Protein AF-A0A7C7KLK5-F1 (afdb_monomer)

Secondary structure (DSSP, 8-state):
--HHHHHHHHHHHHHHHHHHHHSSGGGT-SHHHHHHHHHHHH-GGG-----HHHHHHHHHHHHHHHHHHHHT-SSPPPPPPPP--HHHHHHHH-HHHHHHHHHHHHTTPPPHHHHHHHHHHHHH-HHHHHHHHHHHPPPHHHHHHHHHHHT---STTTTT--HHHHHHHHHHGGGSSS---HHHHHHHTT-HHHHHHH--

Solvent-accessible surface area (backbone atoms only — not comparable to full-atom values): 11027 Å² total; per-residue (Å²): 128,60,68,64,53,53,49,50,54,50,51,54,49,51,44,55,50,43,28,71,74,68,76,40,56,70,84,73,47,55,61,27,44,36,30,34,48,39,48,76,71,65,38,62,92,65,50,68,76,70,52,70,69,57,43,30,47,23,31,40,53,56,46,36,46,53,47,51,53,59,65,66,45,96,63,66,75,63,48,46,48,55,80,78,64,50,69,64,36,22,73,73,63,36,62,68,54,19,50,51,25,47,55,23,32,61,77,57,51,41,45,64,69,54,18,50,55,49,36,53,49,34,73,73,43,39,63,78,62,36,49,73,52,60,74,72,54,72,61,52,67,60,54,52,53,54,36,55,76,69,71,49,59,69,46,55,60,68,56,56,42,57,52,69,60,50,37,51,35,59,70,51,21,50,31,72,42,71,59,83,40,74,59,44,58,24,50,31,36,63,50,35,62,62,51,42,72,67,50,119

Structure (mmCIF, N/CA/C/O backbone):
data_AF-A0A7C7KLK5-F1
#
_entry.id   AF-A0A7C7KLK5-F1
#
loop_
_atom_site.group_PDB
_atom_site.id
_atom_site.type_symbol
_atom_site.label_atom_id
_atom_site.label_alt_id
_atom_site.label_comp_id
_atom_site.label_asym_id
_atom_site.label_entity_id
_atom_site.label_seq_id
_atom_site.pdbx_PDB_ins_code
_atom_site.Cartn_x
_atom_site.Cartn_y
_atom_site.Cartn_z
_atom_site.occupancy
_atom_site.B_iso_or_equiv
_atom_site.auth_seq_id
_atom_site.auth_comp_id
_atom_site.auth_asym_id
_atom_site.auth_atom_id
_atom_site.pdbx_PDB_model_num
ATOM 1 N N . ASN A 1 1 ? 3.472 -1.862 -33.636 1.00 73.75 1 ASN A N 1
ATOM 2 C CA . ASN A 1 1 ? 2.812 -1.874 -32.319 1.00 73.75 1 ASN A CA 1
ATOM 3 C C . ASN A 1 1 ? 2.300 -0.463 -31.994 1.00 73.75 1 ASN A C 1
ATOM 5 O O . ASN A 1 1 ? 2.808 0.188 -31.096 1.00 73.75 1 ASN A O 1
ATOM 9 N N . LEU A 1 2 ? 1.370 0.058 -32.805 1.00 89.75 2 LEU A N 1
ATOM 10 C CA . LEU A 1 2 ? 0.797 1.405 -32.632 1.00 89.75 2 LEU A CA 1
ATOM 11 C C . LEU A 1 2 ? -0.501 1.357 -31.819 1.00 89.75 2 LEU A C 1
ATOM 13 O O . LEU A 1 2 ? -0.770 2.270 -31.047 1.00 89.75 2 LEU A O 1
ATOM 17 N N . ASP A 1 3 ? -1.254 0.263 -31.937 1.00 92.44 3 ASP A N 1
ATOM 18 C CA . ASP A 1 3 ? -2.543 0.104 -31.264 1.00 92.44 3 ASP A CA 1
ATOM 19 C C . ASP A 1 3 ? -2.406 0.033 -29.739 1.00 92.44 3 ASP A C 1
ATOM 21 O O . ASP A 1 3 ? -3.193 0.662 -29.034 1.00 92.44 3 ASP A O 1
ATOM 25 N N . TYR A 1 4 ? -1.387 -0.659 -29.205 1.00 89.06 4 TYR A N 1
ATOM 26 C CA . TYR A 1 4 ? -1.165 -0.687 -27.753 1.00 89.06 4 TYR A CA 1
ATOM 27 C C . TYR A 1 4 ? -0.710 0.670 -27.219 1.00 89.06 4 TYR A C 1
ATOM 29 O O . TYR A 1 4 ? -1.175 1.082 -26.160 1.00 89.06 4 TYR A O 1
ATOM 37 N N . LEU A 1 5 ? 0.125 1.402 -27.965 1.00 90.75 5 LEU A N 1
ATOM 38 C CA . LEU A 1 5 ? 0.516 2.758 -27.581 1.00 90.75 5 LEU A CA 1
ATOM 39 C C . LEU A 1 5 ? -0.696 3.701 -27.592 1.00 90.75 5 LEU A C 1
ATOM 41 O O . LEU A 1 5 ? -0.906 4.431 -26.630 1.00 90.75 5 LEU A O 1
ATOM 45 N N . ALA A 1 6 ? -1.536 3.632 -28.628 1.00 94.38 6 ALA A N 1
ATOM 46 C CA . ALA A 1 6 ? -2.766 4.414 -28.708 1.00 94.38 6 ALA A CA 1
ATOM 47 C C . ALA A 1 6 ? -3.737 4.079 -27.564 1.00 94.38 6 ALA A C 1
ATOM 49 O O . ALA A 1 6 ? -4.326 4.984 -26.969 1.00 94.38 6 ALA A O 1
ATOM 50 N N . MET A 1 7 ? -3.882 2.794 -27.222 1.00 94.19 7 MET A N 1
ATOM 51 C CA . MET A 1 7 ? -4.698 2.356 -26.091 1.00 94.19 7 MET A CA 1
ATOM 52 C C . MET A 1 7 ? -4.148 2.886 -24.764 1.00 94.19 7 MET A C 1
ATOM 54 O O . MET A 1 7 ? -4.906 3.459 -23.985 1.00 94.19 7 MET A O 1
ATOM 58 N N . LEU A 1 8 ? -2.839 2.756 -24.530 1.00 92.00 8 LEU A N 1
ATOM 59 C CA . LEU A 1 8 ? -2.181 3.263 -23.327 1.00 92.00 8 LEU A CA 1
ATOM 60 C C . LEU A 1 8 ? -2.378 4.775 -23.193 1.00 92.00 8 LEU A C 1
ATOM 62 O O . LEU A 1 8 ? -2.878 5.235 -22.171 1.00 92.00 8 LEU A O 1
ATOM 66 N N . THR A 1 9 ? -2.094 5.546 -24.248 1.00 94.06 9 THR A N 1
ATOM 67 C CA . THR A 1 9 ? -2.313 7.000 -24.261 1.00 94.06 9 THR A CA 1
ATOM 68 C C . THR A 1 9 ? -3.768 7.353 -23.969 1.00 94.06 9 THR A C 1
ATOM 70 O O . THR A 1 9 ? -4.037 8.279 -23.202 1.00 94.06 9 THR A O 1
ATOM 73 N N . ARG A 1 10 ? -4.726 6.610 -24.534 1.00 94.88 10 ARG A N 1
ATOM 74 C CA . ARG A 1 10 ? -6.152 6.837 -24.287 1.00 94.88 10 ARG A CA 1
ATOM 75 C C . ARG A 1 10 ? -6.518 6.578 -22.828 1.00 94.88 10 ARG A C 1
ATOM 77 O O . ARG A 1 10 ? -7.186 7.419 -22.232 1.00 94.88 10 ARG A O 1
ATOM 84 N N . ILE A 1 11 ? -6.079 5.458 -22.254 1.00 91.56 11 ILE A N 1
ATOM 85 C CA . ILE A 1 11 ? -6.344 5.111 -20.851 1.00 91.56 11 ILE A CA 1
ATOM 86 C C . ILE A 1 11 ? -5.718 6.155 -19.922 1.00 91.56 11 ILE A C 1
ATOM 88 O O . ILE A 1 11 ? -6.425 6.706 -19.081 1.00 91.56 11 ILE A O 1
ATOM 92 N N . SER A 1 12 ? -4.446 6.515 -20.120 1.00 90.19 12 SER A N 1
ATOM 93 C CA . SER A 1 12 ? -3.775 7.557 -19.330 1.00 90.19 12 SER A CA 1
ATOM 94 C C . SER A 1 12 ? -4.498 8.905 -19.419 1.00 90.19 12 SER A C 1
ATOM 96 O O . SER A 1 12 ? -4.663 9.587 -18.410 1.00 90.19 12 SER A O 1
ATOM 98 N N . THR A 1 13 ? -4.997 9.268 -20.606 1.00 92.12 13 THR A N 1
ATOM 99 C CA . THR A 1 13 ? -5.785 10.497 -20.803 1.00 92.12 13 THR A CA 1
ATOM 100 C C . THR A 1 13 ? -7.100 10.449 -20.025 1.00 92.12 13 THR A C 1
ATOM 102 O O . THR A 1 13 ? -7.451 11.416 -19.353 1.00 92.12 13 THR A O 1
ATOM 105 N N . ILE A 1 14 ? -7.820 9.323 -20.076 1.00 90.31 14 ILE A N 1
ATOM 106 C CA . ILE A 1 14 ? -9.073 9.133 -19.330 1.00 90.31 14 ILE A CA 1
ATOM 107 C C . ILE A 1 14 ? -8.823 9.217 -17.821 1.00 90.31 14 ILE A C 1
ATOM 109 O O . ILE A 1 14 ? -9.590 9.882 -17.128 1.00 90.31 14 ILE A O 1
ATOM 113 N N . MET A 1 15 ? -7.742 8.616 -17.311 1.00 86.62 15 MET A N 1
ATOM 114 C CA . MET A 1 15 ? -7.379 8.732 -15.892 1.00 86.62 15 MET A CA 1
ATOM 115 C C . MET A 1 15 ? -7.094 10.186 -15.490 1.00 86.62 15 MET A C 1
ATOM 117 O O . MET A 1 15 ? -7.594 10.653 -14.465 1.00 86.62 15 MET A O 1
ATOM 121 N N . GLY A 1 16 ? -6.361 10.930 -16.327 1.00 86.25 16 GLY A N 1
ATOM 122 C CA . GLY A 1 16 ? -6.110 12.359 -16.113 1.00 86.25 16 GLY A CA 1
ATOM 123 C C . GLY A 1 16 ? -7.401 13.183 -16.065 1.00 86.25 16 GLY A C 1
ATOM 124 O O . GLY A 1 16 ? -7.610 13.956 -15.131 1.00 86.25 16 GLY A O 1
ATOM 125 N N . LEU A 1 17 ? -8.314 12.954 -17.014 1.00 89.06 17 LEU A N 1
ATOM 126 C CA . LEU A 1 17 ? -9.636 13.591 -17.031 1.00 89.06 17 LEU A CA 1
ATOM 127 C C . LEU A 1 17 ? -10.481 13.214 -15.810 1.00 89.06 17 LEU A C 1
ATOM 129 O O . LEU A 1 17 ? -11.208 14.057 -15.286 1.00 89.06 17 LEU A O 1
ATOM 133 N N . GLY A 1 18 ? -10.362 11.977 -15.324 1.00 87.94 18 GLY A N 1
ATOM 134 C CA . GLY A 1 18 ? -11.022 11.520 -14.106 1.00 87.94 18 GLY A CA 1
ATOM 135 C C . GLY A 1 18 ? -10.723 12.433 -12.920 1.00 87.94 18 GLY A C 1
ATOM 136 O O . GLY A 1 18 ? -11.648 12.828 -12.221 1.00 87.94 18 GLY A O 1
ATOM 137 N N . THR A 1 19 ? -9.464 12.845 -12.750 1.00 88.25 19 THR A N 1
ATOM 138 C CA . THR A 1 19 ? -9.071 13.794 -11.692 1.00 88.25 19 THR A CA 1
ATOM 139 C C . THR A 1 19 ? -9.737 15.159 -11.873 1.00 88.25 19 THR A C 1
ATOM 141 O O . THR A 1 19 ? -10.209 15.752 -10.904 1.00 88.25 19 THR A O 1
ATOM 144 N N . THR A 1 20 ? -9.820 15.657 -13.112 1.00 88.31 20 THR A N 1
ATOM 145 C CA . THR A 1 20 ? -10.501 16.925 -13.417 1.00 88.31 20 THR A CA 1
ATOM 146 C C . THR A 1 20 ? -11.990 16.870 -13.082 1.00 88.31 20 THR A C 1
ATOM 148 O O . THR A 1 20 ? -12.524 17.836 -12.545 1.00 88.31 20 THR A O 1
ATOM 151 N N . PHE A 1 21 ? -12.664 15.756 -13.372 1.00 90.12 21 PHE A N 1
ATOM 152 C CA . PHE A 1 21 ? -14.104 15.628 -13.138 1.00 90.12 21 PHE A CA 1
ATOM 153 C C . PHE A 1 21 ? -14.468 15.434 -11.668 1.00 90.12 21 PHE A C 1
ATOM 155 O O . PHE A 1 21 ? -15.490 15.951 -11.224 1.00 90.12 21 PHE A O 1
ATOM 162 N N . THR A 1 22 ? -13.664 14.686 -10.916 1.00 89.00 22 THR A N 1
ATOM 163 C CA . THR A 1 22 ? -13.967 14.361 -9.514 1.00 89.00 22 THR A CA 1
ATOM 164 C C . THR A 1 22 ? -13.379 15.368 -8.528 1.00 89.00 22 THR A C 1
ATOM 166 O O . THR A 1 22 ? -13.749 15.353 -7.357 1.00 89.00 22 THR A O 1
ATOM 169 N N . GLY A 1 23 ? -12.439 16.215 -8.966 1.00 88.94 23 GLY A N 1
ATOM 170 C CA . GLY A 1 23 ? -11.669 17.093 -8.083 1.00 88.94 23 GLY A CA 1
ATOM 171 C C . GLY A 1 23 ? -10.707 16.333 -7.165 1.00 88.94 23 GLY A C 1
ATOM 172 O O . GLY A 1 23 ? -10.202 16.898 -6.198 1.00 88.94 23 GLY A O 1
ATOM 173 N N . THR A 1 24 ? -10.462 15.047 -7.436 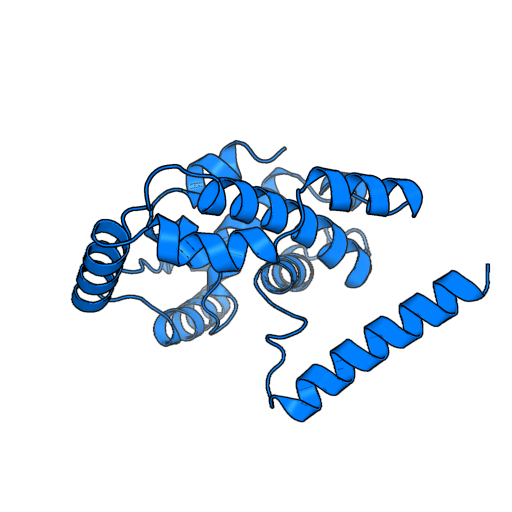1.00 87.00 24 THR A N 1
ATOM 174 C CA . THR A 1 24 ? -9.624 14.188 -6.602 1.00 87.00 24 THR A CA 1
ATOM 175 C C . THR A 1 24 ? -8.891 13.127 -7.417 1.00 87.00 24 THR A C 1
ATOM 177 O O . THR A 1 24 ? -9.403 12.605 -8.403 1.00 87.00 24 THR A O 1
ATOM 180 N N . THR A 1 25 ? -7.696 12.740 -6.975 1.00 86.94 25 THR A N 1
ATOM 181 C CA . THR A 1 25 ? -6.886 11.708 -7.643 1.00 86.94 25 THR A CA 1
ATOM 182 C C . THR A 1 25 ? -7.316 10.274 -7.306 1.00 86.94 25 THR A C 1
ATOM 184 O O . THR A 1 25 ? -6.649 9.334 -7.724 1.00 86.94 25 THR A O 1
ATOM 187 N N . HIS A 1 26 ? -8.403 10.069 -6.546 1.00 87.50 26 HIS A N 1
ATOM 188 C CA . HIS A 1 26 ? -8.866 8.735 -6.106 1.00 87.50 26 HIS A CA 1
ATOM 189 C C . HIS A 1 26 ? -9.076 7.745 -7.251 1.00 87.50 26 HIS A C 1
ATOM 191 O O . HIS A 1 26 ? -8.830 6.558 -7.078 1.00 87.50 26 HIS A O 1
ATOM 197 N N . SER A 1 27 ? -9.477 8.228 -8.423 1.00 84.00 27 SER A N 1
ATOM 198 C CA . SER A 1 27 ? -9.714 7.395 -9.603 1.00 84.00 27 SER A CA 1
ATOM 199 C C . SER A 1 27 ? -8.447 6.797 -10.223 1.00 84.00 27 SER A C 1
ATOM 201 O O . SER A 1 27 ? -8.569 5.880 -11.029 1.00 84.00 27 SER A O 1
ATOM 203 N N . GLY A 1 28 ? -7.254 7.290 -9.876 1.00 86.12 28 GLY A N 1
ATOM 204 C CA . GLY A 1 28 ? -5.998 6.812 -10.460 1.00 86.12 28 GLY A CA 1
ATOM 205 C C . GLY A 1 28 ? -4.810 6.756 -9.505 1.00 86.12 28 GLY A C 1
ATOM 206 O O . GLY A 1 28 ? -3.707 6.509 -9.967 1.00 86.12 28 GLY A O 1
ATOM 207 N N . SER A 1 29 ? -4.998 7.022 -8.210 1.00 92.12 29 SER A N 1
ATOM 208 C CA . SER A 1 29 ? -3.924 6.996 -7.214 1.00 92.12 29 SER A CA 1
ATOM 209 C C . SER A 1 29 ? -4.476 6.693 -5.827 1.00 92.12 29 SER A C 1
ATOM 211 O O . SER A 1 29 ? -5.092 7.565 -5.218 1.00 92.12 29 SER A O 1
ATOM 213 N N . MET A 1 30 ? -4.270 5.473 -5.336 1.00 95.12 30 MET A N 1
ATOM 214 C CA . MET A 1 30 ? -4.667 4.962 -4.021 1.00 95.12 30 MET A CA 1
ATOM 215 C C . MET A 1 30 ? -3.437 4.383 -3.285 1.00 95.12 30 MET A C 1
ATOM 217 O O . MET A 1 30 ? -2.374 5.007 -3.287 1.00 95.12 30 MET A O 1
ATOM 221 N N . ALA A 1 31 ? -3.567 3.249 -2.587 1.00 97.31 31 ALA A N 1
ATOM 222 C CA . ALA A 1 31 ? -2.501 2.693 -1.749 1.00 97.31 31 ALA A CA 1
ATOM 223 C C . ALA A 1 31 ? -1.264 2.251 -2.543 1.00 97.31 31 ALA A C 1
ATOM 225 O O . ALA A 1 31 ? -0.146 2.397 -2.058 1.00 97.31 31 ALA A O 1
ATOM 226 N N . GLU A 1 32 ? -1.439 1.769 -3.770 1.00 97.88 32 GLU A N 1
ATOM 227 C CA . GLU A 1 32 ? -0.340 1.406 -4.663 1.00 97.88 32 GLU A CA 1
ATOM 228 C C . GLU A 1 32 ? 0.582 2.608 -4.941 1.00 97.88 32 GLU A C 1
ATOM 230 O O . GLU A 1 32 ? 1.808 2.490 -4.871 1.00 97.88 32 GLU A O 1
ATOM 235 N N . HIS A 1 33 ? 0.009 3.801 -5.131 1.00 97.81 33 HIS A N 1
ATOM 236 C CA . HIS A 1 33 ? 0.787 5.032 -5.269 1.00 97.81 33 HIS A CA 1
ATOM 237 C C . HIS A 1 33 ? 1.410 5.477 -3.948 1.00 97.81 33 HIS A C 1
ATOM 239 O O . HIS A 1 33 ? 2.513 6.006 -3.950 1.00 97.81 33 HIS A O 1
ATOM 245 N N . MET A 1 34 ? 0.730 5.264 -2.819 1.00 97.44 34 MET A N 1
ATOM 246 C CA . MET A 1 34 ? 1.283 5.590 -1.501 1.00 97.44 34 MET A CA 1
ATOM 247 C C . MET A 1 34 ? 2.558 4.785 -1.216 1.00 97.44 34 MET A C 1
ATOM 249 O O . MET A 1 34 ? 3.537 5.363 -0.757 1.00 97.44 34 MET A O 1
ATOM 253 N N . ILE A 1 35 ? 2.591 3.493 -1.563 1.00 98.25 35 ILE A N 1
ATOM 254 C CA . ILE A 1 35 ? 3.810 2.676 -1.445 1.00 98.25 35 ILE A CA 1
ATOM 255 C C . ILE A 1 35 ? 4.883 3.152 -2.430 1.00 98.25 35 ILE A C 1
ATOM 257 O O . ILE A 1 35 ? 6.041 3.273 -2.046 1.00 98.25 35 ILE A O 1
ATOM 261 N N . SER A 1 36 ? 4.519 3.475 -3.676 1.00 98.19 36 SER A N 1
ATOM 262 C CA . SER A 1 36 ? 5.481 4.028 -4.642 1.00 98.19 36 SER A CA 1
ATOM 263 C C . SER A 1 36 ? 6.099 5.342 -4.147 1.00 98.19 36 SER A C 1
ATOM 265 O O . SER A 1 36 ? 7.313 5.498 -4.195 1.00 98.19 36 SER A O 1
ATOM 267 N N . HIS A 1 37 ? 5.316 6.242 -3.547 1.00 97.00 37 HIS A N 1
ATOM 268 C CA . HIS A 1 37 ? 5.862 7.454 -2.935 1.00 97.00 37 HIS A CA 1
ATOM 269 C C . HIS A 1 37 ? 6.829 7.149 -1.787 1.00 97.00 37 HIS A C 1
ATOM 271 O O . HIS A 1 37 ? 7.824 7.850 -1.644 1.00 97.00 37 HIS A O 1
ATOM 277 N N . CYS A 1 38 ? 6.594 6.096 -0.998 1.00 97.75 38 CYS A N 1
ATOM 278 C CA . CYS A 1 38 ? 7.568 5.667 0.005 1.00 97.75 38 CYS A CA 1
ATOM 279 C C . CYS A 1 38 ? 8.904 5.235 -0.618 1.00 97.75 38 CYS A C 1
ATOM 281 O O . CYS A 1 38 ? 9.945 5.478 -0.012 1.00 97.75 38 CYS A O 1
ATOM 283 N N . ILE A 1 39 ? 8.898 4.615 -1.805 1.00 97.94 39 ILE A N 1
ATOM 284 C CA . ILE A 1 39 ? 10.135 4.277 -2.529 1.00 97.94 39 ILE A CA 1
ATOM 285 C C . ILE A 1 39 ? 10.895 5.570 -2.842 1.00 97.94 39 ILE A C 1
ATOM 287 O O . ILE A 1 39 ? 12.043 5.719 -2.422 1.00 97.94 39 ILE A O 1
ATOM 291 N N . ASP A 1 40 ? 10.228 6.530 -3.487 1.00 97.44 40 ASP A N 1
ATOM 292 C CA . ASP A 1 40 ? 10.829 7.811 -3.882 1.00 97.44 40 ASP A CA 1
ATOM 293 C C . ASP A 1 40 ? 11.316 8.636 -2.676 1.00 97.44 40 ASP A C 1
ATOM 295 O O . ASP A 1 40 ? 12.341 9.313 -2.745 1.00 97.44 40 ASP A O 1
ATOM 299 N N . MET A 1 41 ? 10.587 8.590 -1.558 1.00 96.19 41 MET A N 1
ATOM 300 C CA . MET A 1 41 ? 10.897 9.371 -0.357 1.00 96.19 41 MET A CA 1
ATOM 301 C C . MET A 1 41 ? 11.992 8.748 0.510 1.00 96.19 41 MET A C 1
ATOM 303 O O . MET A 1 41 ? 12.738 9.486 1.154 1.00 96.19 41 MET A O 1
ATOM 307 N N . PHE A 1 42 ? 12.069 7.414 0.581 1.00 96.88 42 PHE A N 1
ATOM 308 C CA . PHE A 1 42 ? 12.824 6.733 1.639 1.00 96.88 42 PHE A CA 1
ATOM 309 C C . PHE A 1 42 ? 13.921 5.790 1.151 1.00 96.88 42 PHE A C 1
ATOM 311 O O . PHE A 1 42 ? 14.733 5.365 1.970 1.00 96.88 42 PHE A O 1
ATOM 318 N N . ALA A 1 43 ? 14.001 5.480 -0.146 1.00 95.75 43 ALA A N 1
ATOM 319 C CA . ALA A 1 43 ? 15.091 4.648 -0.657 1.00 95.75 43 ALA A CA 1
ATOM 320 C C . ALA A 1 43 ? 16.449 5.382 -0.644 1.00 95.75 43 ALA A C 1
ATOM 322 O O . ALA A 1 43 ? 17.495 4.741 -0.547 1.00 95.75 43 ALA A O 1
ATOM 323 N N . GLY A 1 44 ? 16.454 6.721 -0.707 1.00 95.25 44 GLY A N 1
ATOM 324 C CA . GLY A 1 44 ? 17.678 7.528 -0.676 1.00 95.25 44 GLY A CA 1
ATOM 325 C C . GLY A 1 44 ? 18.690 7.093 -1.743 1.00 95.25 44 GLY A C 1
ATOM 326 O O . GLY A 1 44 ? 18.326 6.862 -2.893 1.00 95.25 44 GLY A O 1
ATOM 327 N N . GLU A 1 45 ? 19.955 6.925 -1.353 1.00 95.38 45 GLU A N 1
ATOM 328 C CA . GLU A 1 45 ? 21.028 6.446 -2.245 1.00 95.38 45 GLU A CA 1
ATOM 329 C C . GLU A 1 45 ? 20.828 4.996 -2.729 1.00 95.38 45 GLU A C 1
ATOM 331 O O . GLU A 1 45 ? 21.440 4.589 -3.713 1.00 95.38 45 GLU A O 1
ATOM 336 N N . ALA A 1 46 ? 19.981 4.205 -2.058 1.00 94.81 46 ALA A N 1
ATOM 337 C CA . ALA A 1 46 ? 19.648 2.844 -2.482 1.00 94.81 46 ALA A CA 1
ATOM 338 C C . ALA A 1 46 ? 18.550 2.808 -3.561 1.00 94.81 46 ALA A C 1
ATOM 340 O O . ALA A 1 46 ? 18.179 1.726 -4.016 1.00 94.81 46 ALA A O 1
ATOM 341 N N . HIS A 1 47 ? 18.016 3.963 -3.980 1.00 97.19 47 HIS A N 1
ATOM 342 C CA . HIS A 1 47 ? 17.013 4.022 -5.035 1.00 97.19 47 HIS A CA 1
ATOM 343 C C . HIS A 1 47 ? 17.603 3.541 -6.382 1.00 97.19 47 HIS A C 1
ATOM 345 O O . HIS A 1 47 ? 18.546 4.148 -6.891 1.00 97.19 47 HIS A O 1
ATOM 351 N N . PRO A 1 48 ? 17.025 2.513 -7.031 1.00 95.19 48 PRO A N 1
ATOM 352 C CA . PRO A 1 48 ? 17.602 1.872 -8.222 1.00 95.19 48 PRO A CA 1
ATOM 353 C C . PRO A 1 48 ? 17.427 2.674 -9.525 1.00 95.19 48 PRO A C 1
ATOM 355 O O . PRO A 1 48 ? 17.870 2.251 -10.590 1.00 95.19 48 PRO A O 1
ATOM 358 N N . GLY A 1 49 ? 16.775 3.836 -9.458 1.00 97.06 49 GLY A N 1
ATOM 359 C CA . GLY A 1 49 ? 16.506 4.696 -10.617 1.00 97.06 49 GLY A CA 1
ATOM 360 C C . GLY A 1 49 ? 15.287 4.264 -11.438 1.00 97.06 49 GLY A C 1
ATOM 361 O O . GLY A 1 49 ? 15.182 4.628 -12.607 1.00 97.06 49 GLY A O 1
ATOM 362 N N . THR A 1 50 ? 14.377 3.497 -10.834 1.00 97.56 50 THR A N 1
ATOM 363 C CA . THR A 1 50 ? 13.103 3.093 -11.442 1.00 97.56 50 THR A CA 1
ATOM 364 C C . THR A 1 50 ? 12.205 4.291 -11.723 1.00 97.56 50 THR A C 1
ATOM 366 O O . THR A 1 50 ? 12.236 5.307 -11.028 1.00 97.56 50 THR A O 1
ATOM 369 N N . SER A 1 51 ? 11.378 4.173 -12.756 1.00 97.75 51 SER A N 1
ATOM 370 C CA . SER A 1 51 ? 10.317 5.133 -13.031 1.00 97.75 51 SER A CA 1
ATOM 371 C C . SER A 1 51 ? 9.119 4.917 -12.104 1.00 97.75 51 SER A C 1
ATOM 373 O O . SER A 1 51 ? 8.827 3.801 -11.669 1.00 97.75 51 SER A O 1
ATOM 375 N N . HIS A 1 52 ? 8.350 5.984 -11.877 1.00 97.25 52 HIS A N 1
ATOM 376 C CA . HIS A 1 52 ? 7.127 5.924 -11.074 1.00 97.25 52 HIS A CA 1
ATOM 377 C C . HIS A 1 52 ? 6.123 4.877 -11.595 1.00 97.25 52 HIS A C 1
ATOM 379 O O . HIS A 1 52 ? 5.479 4.185 -10.815 1.00 97.25 52 HIS A O 1
ATOM 385 N N . GLY A 1 53 ? 6.012 4.711 -12.919 1.00 96.50 53 GLY A N 1
ATOM 386 C CA . GLY A 1 53 ? 5.117 3.716 -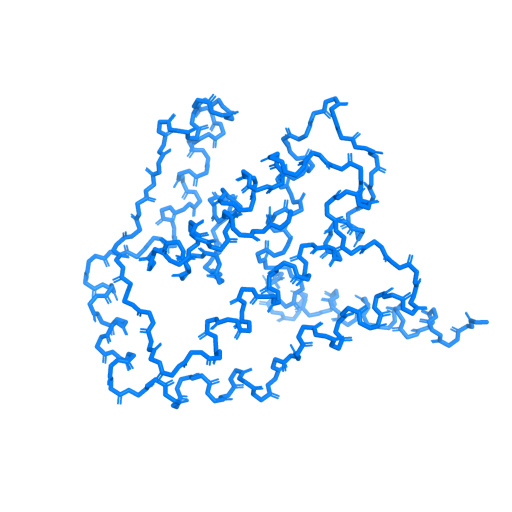13.518 1.00 96.50 53 GLY A CA 1
ATOM 387 C C . GLY A 1 53 ? 5.539 2.268 -13.247 1.00 96.50 53 GLY A C 1
ATOM 388 O O . GLY A 1 53 ? 4.676 1.424 -13.022 1.00 96.50 53 GLY A O 1
ATOM 389 N N . GLU A 1 54 ? 6.845 1.984 -13.225 1.00 98.00 54 GLU A N 1
ATOM 390 C CA . GLU A 1 54 ? 7.369 0.655 -12.869 1.00 98.00 54 GLU A CA 1
ATOM 391 C C . GLU A 1 54 ? 7.087 0.341 -11.397 1.00 98.00 54 GLU A C 1
ATOM 393 O O . GLU A 1 54 ? 6.567 -0.730 -11.080 1.00 98.00 54 GLU A O 1
ATOM 398 N N . GLN A 1 55 ? 7.338 1.309 -10.508 1.00 98.50 55 GLN A N 1
ATOM 399 C CA . GLN A 1 55 ? 7.025 1.189 -9.084 1.00 98.50 55 GLN A CA 1
ATOM 400 C C . GLN A 1 55 ? 5.529 0.932 -8.855 1.00 98.50 55 GLN A C 1
ATOM 402 O O . GLN A 1 55 ? 5.165 -0.050 -8.211 1.00 98.50 55 GLN A O 1
ATOM 407 N N . VAL A 1 56 ? 4.658 1.779 -9.421 1.00 98.19 56 VAL A N 1
ATOM 408 C CA . VAL A 1 56 ? 3.196 1.651 -9.304 1.00 98.19 56 VAL A CA 1
ATOM 409 C C . VAL A 1 56 ? 2.697 0.327 -9.884 1.00 98.19 56 VAL A C 1
ATOM 411 O O . VAL A 1 56 ? 1.758 -0.259 -9.348 1.00 98.19 56 VAL A O 1
ATOM 414 N N . GLY A 1 57 ? 3.319 -0.182 -10.951 1.00 97.75 57 GLY A N 1
ATOM 415 C CA . GLY A 1 57 ? 3.002 -1.496 -11.510 1.00 97.75 57 GLY A CA 1
ATOM 416 C C . GLY A 1 57 ? 3.177 -2.618 -10.484 1.00 97.75 57 GLY A C 1
ATOM 417 O O . GLY A 1 57 ? 2.245 -3.388 -10.249 1.00 97.75 57 GLY A O 1
ATOM 418 N N . VAL A 1 58 ? 4.336 -2.678 -9.823 1.00 98.44 58 VAL A N 1
ATOM 419 C CA . VAL A 1 58 ? 4.617 -3.692 -8.792 1.00 98.44 58 VAL A CA 1
ATOM 420 C C . VAL A 1 58 ? 3.727 -3.507 -7.565 1.00 98.44 58 VAL A C 1
ATOM 422 O O . VAL A 1 58 ? 3.112 -4.468 -7.100 1.00 98.44 58 VAL A O 1
ATOM 425 N N . THR A 1 59 ? 3.567 -2.278 -7.071 1.00 98.50 59 THR A N 1
ATOM 426 C CA . THR A 1 59 ? 2.721 -2.029 -5.894 1.00 98.50 59 THR A CA 1
ATOM 427 C C . THR A 1 59 ? 1.242 -2.302 -6.178 1.00 98.50 59 THR A C 1
ATOM 429 O O . THR A 1 59 ? 0.513 -2.700 -5.269 1.00 98.50 59 THR A O 1
ATOM 432 N N . THR A 1 60 ? 0.790 -2.188 -7.433 1.00 98.12 60 THR A N 1
ATOM 433 C CA . THR A 1 60 ? -0.556 -2.609 -7.858 1.00 98.12 60 THR A CA 1
ATOM 434 C C . THR A 1 60 ? -0.740 -4.118 -7.713 1.00 98.12 60 THR A C 1
ATOM 436 O O . THR A 1 60 ? -1.795 -4.552 -7.253 1.00 98.12 60 THR A O 1
ATOM 439 N N . LEU A 1 61 ? 0.267 -4.934 -8.049 1.00 98.50 61 LEU A N 1
ATOM 440 C CA . LEU A 1 61 ? 0.203 -6.383 -7.827 1.00 98.50 61 LEU A CA 1
ATOM 441 C C . LEU A 1 61 ? 0.142 -6.716 -6.335 1.00 98.50 61 LEU A C 1
ATOM 443 O O . LEU A 1 61 ? -0.697 -7.522 -5.929 1.00 98.50 61 LEU A O 1
ATOM 447 N N . THR A 1 62 ? 0.962 -6.052 -5.513 1.00 98.44 62 THR A N 1
ATOM 448 C CA . THR A 1 62 ? 0.916 -6.198 -4.051 1.00 98.44 62 THR A CA 1
ATOM 449 C C . THR A 1 62 ? -0.469 -5.845 -3.500 1.00 98.44 62 THR A C 1
ATOM 451 O O . THR A 1 62 ? -1.057 -6.629 -2.754 1.00 98.44 62 THR A O 1
ATOM 454 N N . LEU A 1 63 ? -1.043 -4.703 -3.896 1.00 97.94 63 LEU A N 1
ATOM 455 C CA . LEU A 1 63 ? -2.370 -4.295 -3.427 1.00 97.94 63 LEU A CA 1
ATOM 456 C C . LEU A 1 63 ? -3.484 -5.196 -3.952 1.00 97.94 63 LEU A C 1
ATOM 458 O O . LEU A 1 63 ? -4.410 -5.505 -3.206 1.00 97.94 63 LEU A O 1
ATOM 462 N N . SER A 1 64 ? -3.382 -5.662 -5.197 1.00 97.94 64 SER A N 1
ATOM 463 C CA . SER A 1 64 ? -4.324 -6.629 -5.751 1.00 97.94 64 SER A CA 1
ATOM 464 C C . SER A 1 64 ? -4.309 -7.926 -4.949 1.00 97.94 64 SER A C 1
ATOM 466 O O . SER A 1 64 ? -5.378 -8.489 -4.726 1.00 97.94 64 SER A O 1
ATOM 468 N N . ALA A 1 65 ? -3.145 -8.406 -4.501 1.00 98.19 65 ALA A N 1
ATOM 469 C CA . ALA A 1 65 ? -3.057 -9.595 -3.656 1.00 98.19 65 ALA A CA 1
ATOM 470 C C . ALA A 1 65 ? -3.785 -9.388 -2.317 1.00 98.19 65 ALA A C 1
ATOM 472 O O . ALA A 1 65 ? -4.636 -10.201 -1.956 1.00 98.19 65 ALA A O 1
ATOM 473 N N . LEU A 1 66 ? -3.532 -8.262 -1.639 1.00 98.25 66 LEU A N 1
ATOM 474 C CA . LEU A 1 66 ? -4.199 -7.914 -0.380 1.00 98.25 66 LEU A CA 1
ATOM 475 C C . LEU A 1 66 ? -5.720 -7.782 -0.550 1.00 98.25 66 LEU A C 1
ATOM 477 O O . LEU A 1 66 ? -6.491 -8.320 0.241 1.00 98.25 66 LEU A O 1
ATOM 481 N N . GLN A 1 67 ? -6.166 -7.085 -1.597 1.00 97.69 67 GLN A N 1
ATOM 482 C CA . GLN A 1 67 ? -7.589 -6.897 -1.883 1.00 97.69 67 GLN A CA 1
ATOM 483 C C . GLN A 1 67 ? -8.282 -8.219 -2.212 1.00 97.69 67 GLN A C 1
ATOM 485 O O . GLN A 1 67 ? -9.365 -8.468 -1.692 1.00 97.69 67 GLN A O 1
ATOM 490 N N . ASN A 1 68 ? -7.655 -9.086 -3.017 1.00 97.56 68 ASN A N 1
ATOM 491 C CA . ASN A 1 68 ? -8.201 -10.410 -3.317 1.00 97.56 68 ASN A CA 1
ATOM 492 C C . ASN A 1 68 ? -8.285 -11.279 -2.051 1.00 97.56 68 ASN A C 1
ATOM 494 O O . ASN A 1 68 ? -9.259 -12.006 -1.896 1.00 97.56 68 ASN A O 1
ATOM 498 N N . GLN A 1 69 ? -7.320 -11.176 -1.131 1.00 97.06 69 GLN A N 1
ATOM 499 C CA . GLN A 1 69 ? -7.373 -11.878 0.154 1.00 97.06 69 GLN A CA 1
ATOM 500 C C . GLN A 1 69 ? -8.530 -11.381 1.033 1.00 97.06 69 GLN A C 1
ATOM 502 O O . GLN A 1 69 ? -9.307 -12.194 1.523 1.00 97.06 69 GLN A O 1
ATOM 507 N N . ILE A 1 70 ? -8.664 -10.064 1.225 1.00 97.06 70 ILE A N 1
ATOM 508 C CA . ILE A 1 70 ? -9.714 -9.484 2.080 1.00 97.06 70 ILE A CA 1
ATOM 509 C C . ILE A 1 70 ? -11.094 -9.744 1.481 1.00 97.06 70 ILE A C 1
ATOM 511 O O . ILE A 1 70 ? -11.980 -10.257 2.154 1.00 97.06 70 ILE A O 1
ATOM 515 N N . LEU A 1 71 ? -11.282 -9.403 0.205 1.00 96.50 71 LEU A N 1
ATOM 516 C CA . LEU A 1 71 ? -12.574 -9.543 -0.457 1.00 96.50 71 LEU A CA 1
ATOM 517 C C . LEU A 1 71 ? -12.910 -11.006 -0.738 1.00 96.50 71 LEU A C 1
ATOM 519 O O . LEU A 1 71 ? -14.079 -11.319 -0.900 1.00 96.50 71 LEU A O 1
ATOM 523 N N . GLY A 1 72 ? -11.932 -11.908 -0.794 1.00 95.56 72 GLY A N 1
ATOM 524 C CA . GLY A 1 72 ? -12.150 -13.347 -0.942 1.00 95.56 72 GLY A CA 1
ATOM 525 C C . GLY A 1 72 ? -12.486 -14.077 0.360 1.00 95.56 72 GLY A C 1
ATOM 526 O O . GLY A 1 72 ? -12.782 -15.264 0.301 1.00 95.56 72 GLY A O 1
ATOM 527 N N . ALA A 1 73 ? -12.438 -13.407 1.516 1.00 95.81 73 ALA A N 1
ATOM 528 C CA . ALA A 1 73 ? -12.729 -14.030 2.803 1.00 95.81 73 ALA A CA 1
ATOM 529 C C . ALA A 1 73 ? -14.236 -14.277 3.004 1.00 95.81 73 ALA A C 1
ATOM 531 O O . ALA A 1 73 ? -15.067 -13.435 2.651 1.00 95.81 73 ALA A O 1
ATOM 532 N N . ASP A 1 74 ? -14.569 -15.407 3.633 1.00 94.56 74 ASP A N 1
ATOM 533 C CA . ASP A 1 74 ? -15.950 -15.788 3.973 1.00 94.56 74 ASP A CA 1
ATOM 534 C C . ASP A 1 74 ? -16.527 -14.957 5.132 1.00 94.56 74 ASP A C 1
ATOM 536 O O . ASP A 1 74 ? -17.739 -14.866 5.303 1.00 94.56 74 ASP A O 1
ATOM 540 N N . SER A 1 75 ? -15.662 -14.349 5.945 1.00 95.62 75 SER A N 1
ATOM 541 C CA . SER A 1 75 ? -16.042 -13.534 7.098 1.00 95.62 75 SER A CA 1
ATOM 542 C C . SER A 1 75 ? -15.353 -12.174 7.055 1.00 95.62 75 SER A C 1
ATOM 544 O O . SER A 1 75 ? -14.199 -12.095 6.617 1.00 95.62 75 SER A O 1
ATOM 546 N N . PRO A 1 76 ? -16.004 -11.114 7.560 1.00 96.94 76 PRO A N 1
ATOM 547 C CA . PRO A 1 76 ? -15.390 -9.802 7.607 1.00 96.94 76 PRO A CA 1
ATOM 548 C C . PRO A 1 76 ? -14.210 -9.770 8.587 1.00 96.94 76 PRO A C 1
ATOM 550 O O . PRO A 1 76 ? -14.221 -10.493 9.588 1.00 96.94 76 PRO A O 1
ATOM 553 N N . PRO A 1 77 ? -13.215 -8.900 8.353 1.00 96.81 77 PRO A N 1
ATOM 554 C CA . PRO A 1 77 ? -12.248 -8.563 9.385 1.00 96.81 77 PRO A CA 1
ATOM 555 C C . PRO A 1 77 ? -12.918 -7.802 10.535 1.00 96.81 77 PRO A C 1
ATOM 557 O O . PRO A 1 77 ? -13.835 -7.010 10.312 1.00 96.81 77 PRO A O 1
ATOM 560 N N . GLU A 1 78 ? -12.406 -7.980 11.751 1.00 97.62 78 GLU A N 1
ATOM 561 C CA . GLU A 1 78 ? -12.758 -7.128 12.888 1.00 97.62 78 GLU A CA 1
ATOM 562 C C . GLU A 1 78 ? -11.815 -5.922 12.924 1.00 97.62 78 GLU A C 1
ATOM 564 O O . GLU A 1 78 ? -10.599 -6.077 13.007 1.00 97.62 78 GLU A O 1
ATOM 569 N N . ILE A 1 79 ? -12.371 -4.717 12.819 1.00 97.75 79 ILE A N 1
ATOM 570 C CA . ILE A 1 79 ? -11.617 -3.462 12.817 1.00 97.75 79 ILE A CA 1
ATOM 571 C C . ILE A 1 79 ? -11.467 -2.946 14.249 1.00 97.75 79 ILE A C 1
ATOM 573 O O . ILE A 1 79 ? -12.439 -2.859 14.998 1.00 97.75 79 ILE A O 1
ATOM 577 N N . ALA A 1 80 ? -10.257 -2.536 14.607 1.00 98.44 80 ALA A N 1
ATOM 578 C CA . ALA A 1 80 ? -9.921 -1.825 15.830 1.00 98.44 80 ALA A CA 1
ATOM 579 C C . ALA A 1 80 ? -9.704 -0.319 15.558 1.00 98.44 80 ALA A C 1
ATOM 581 O O . ALA A 1 80 ? -9.534 0.094 14.409 1.00 98.44 80 ALA A O 1
ATOM 582 N N . PRO A 1 81 ? -9.693 0.536 16.598 1.00 98.56 81 PRO A N 1
ATOM 583 C CA . PRO A 1 81 ? -9.308 1.935 16.440 1.00 98.56 81 PRO A CA 1
ATOM 584 C C . PRO A 1 81 ? -7.912 2.072 15.828 1.00 98.56 81 PRO A C 1
ATOM 586 O O . PRO A 1 81 ? -6.999 1.324 16.183 1.00 98.56 81 PRO A O 1
ATOM 589 N N . THR A 1 82 ? -7.727 3.065 14.960 1.00 98.50 82 THR A N 1
ATOM 590 C CA . THR A 1 82 ? -6.436 3.301 14.312 1.00 98.50 82 THR A CA 1
ATOM 591 C C . THR A 1 82 ? -5.369 3.650 15.350 1.00 98.50 82 THR A C 1
ATOM 593 O O . THR A 1 82 ? -5.497 4.623 16.099 1.00 98.50 82 THR A O 1
ATOM 596 N N . VAL A 1 83 ? -4.272 2.893 15.347 1.00 98.00 83 VAL A N 1
ATOM 597 C CA . VAL A 1 83 ? -3.075 3.173 16.150 1.00 98.00 83 VAL A CA 1
ATOM 598 C C . VAL A 1 83 ? -2.028 3.849 15.270 1.00 98.00 83 VAL A C 1
ATOM 600 O O . VAL A 1 83 ? -1.701 3.358 14.192 1.00 98.00 83 VAL A O 1
ATOM 603 N N . ILE A 1 84 ? -1.492 4.982 15.734 1.00 98.00 84 ILE A N 1
ATOM 604 C CA . ILE A 1 84 ? -0.425 5.714 15.041 1.00 98.00 84 ILE A CA 1
ATOM 605 C C . ILE A 1 84 ? 0.902 5.446 15.764 1.00 98.00 84 ILE A C 1
ATOM 607 O O . ILE A 1 84 ? 1.098 5.954 16.873 1.00 98.00 84 ILE A O 1
ATOM 611 N N . PRO A 1 85 ? 1.834 4.684 15.165 1.00 97.31 85 PRO A N 1
ATOM 612 C CA . PRO A 1 85 ? 3.089 4.314 15.811 1.00 97.31 85 PRO A CA 1
ATOM 613 C C . PRO A 1 85 ? 4.146 5.424 15.668 1.00 97.31 85 PRO A C 1
ATOM 615 O O . PRO A 1 85 ? 5.199 5.242 15.059 1.00 97.31 85 PRO A O 1
ATOM 618 N N . GLU A 1 86 ? 3.876 6.615 16.218 1.00 97.00 86 GLU A N 1
ATOM 619 C CA . GLU A 1 86 ? 4.710 7.815 16.005 1.00 97.00 86 GLU A CA 1
ATOM 620 C C . GLU A 1 86 ? 6.185 7.610 16.380 1.00 97.00 86 GLU A C 1
ATOM 622 O O . GLU A 1 86 ? 7.068 8.105 15.685 1.00 97.00 86 GLU A O 1
ATOM 627 N N . GLN A 1 87 ? 6.468 6.851 17.443 1.00 97.75 87 GLN A N 1
ATOM 628 C CA . GLN A 1 87 ? 7.843 6.577 17.877 1.00 97.75 87 GLN A CA 1
ATOM 629 C C . GLN A 1 87 ? 8.602 5.703 16.870 1.00 97.75 87 GLN A C 1
ATOM 631 O O . GLN A 1 87 ? 9.756 5.985 16.553 1.00 97.75 87 GLN A O 1
ATOM 636 N N . GLU A 1 88 ? 7.952 4.672 16.333 1.00 97.75 88 GLU A N 1
ATOM 637 C CA . GLU A 1 88 ? 8.543 3.763 15.345 1.00 97.75 88 GLU A CA 1
ATOM 638 C C . GLU A 1 88 ? 8.719 4.458 13.993 1.00 97.75 88 GLU A C 1
ATOM 640 O O . GLU A 1 88 ? 9.713 4.239 13.299 1.00 97.75 88 GLU A O 1
ATOM 645 N N . LEU A 1 89 ? 7.775 5.326 13.619 1.00 98.00 89 LEU A N 1
ATOM 646 C CA . LEU A 1 89 ? 7.901 6.176 12.437 1.00 98.00 89 LEU A CA 1
ATOM 647 C C . LEU A 1 89 ? 9.041 7.186 12.606 1.00 98.00 89 LEU A C 1
ATOM 649 O O . LEU A 1 89 ? 9.829 7.365 11.682 1.00 98.00 89 LEU A O 1
ATOM 653 N N . ALA A 1 90 ? 9.189 7.799 13.783 1.00 98.19 90 ALA A N 1
ATOM 654 C CA . ALA A 1 90 ? 10.271 8.746 14.053 1.00 98.19 90 ALA A CA 1
ATOM 655 C C . ALA A 1 90 ? 11.646 8.068 14.032 1.00 98.19 90 ALA A C 1
ATOM 657 O O . ALA A 1 90 ? 12.598 8.640 13.504 1.00 98.19 90 ALA A O 1
ATOM 658 N N . ALA A 1 91 ? 11.746 6.842 14.551 1.00 97.81 91 ALA A N 1
ATOM 659 C CA . ALA A 1 91 ? 12.975 6.057 14.502 1.00 97.81 91 ALA A CA 1
ATOM 660 C C . ALA A 1 91 ? 13.400 5.708 13.064 1.00 97.81 91 ALA A C 1
ATOM 662 O O . ALA A 1 91 ? 14.595 5.643 12.784 1.00 97.81 91 ALA A O 1
ATOM 663 N N . ARG A 1 92 ? 12.436 5.501 12.155 1.00 95.75 92 ARG A N 1
ATOM 664 C CA . ARG A 1 92 ? 12.688 5.103 10.759 1.00 95.75 92 ARG A CA 1
ATOM 665 C C . ARG A 1 92 ? 12.871 6.279 9.803 1.00 95.75 92 ARG A C 1
ATOM 667 O O . ARG A 1 92 ? 13.741 6.225 8.941 1.00 95.75 92 ARG A O 1
ATOM 674 N N . TYR A 1 93 ? 12.068 7.329 9.955 1.00 96.38 93 TYR A N 1
ATOM 675 C CA . TYR A 1 93 ? 11.949 8.420 8.979 1.00 96.38 93 TYR A CA 1
ATOM 676 C C . TYR A 1 93 ? 12.317 9.798 9.539 1.00 96.38 93 TYR A C 1
ATOM 678 O O . TYR A 1 93 ? 12.301 10.790 8.812 1.00 96.38 93 TYR A O 1
ATOM 686 N N . GLY A 1 94 ? 12.663 9.874 10.825 1.00 97.56 94 GLY A N 1
ATOM 687 C CA . GLY A 1 94 ? 12.920 11.124 11.530 1.00 97.56 94 GLY A CA 1
ATOM 688 C C . GLY A 1 94 ? 11.644 11.782 12.063 1.00 97.56 94 GLY A C 1
ATOM 689 O O . GLY A 1 94 ? 10.543 11.606 11.540 1.00 97.56 94 GLY A O 1
ATOM 690 N N . SER A 1 95 ? 11.798 12.567 13.132 1.00 97.81 95 SER A N 1
ATOM 691 C CA . SER A 1 95 ? 10.675 13.141 13.886 1.00 97.81 95 SER A CA 1
ATOM 692 C C . SER A 1 95 ? 9.786 14.079 13.068 1.00 97.81 95 SER A C 1
ATOM 694 O O . SER A 1 95 ? 8.580 14.120 13.292 1.00 97.81 95 SER A O 1
ATOM 696 N N . GLU A 1 96 ? 10.362 14.828 12.124 1.00 97.81 96 GLU A N 1
ATOM 697 C CA . GLU A 1 96 ? 9.598 15.732 11.258 1.00 97.81 96 GLU A CA 1
ATOM 698 C C . GLU A 1 96 ? 8.643 14.948 10.349 1.00 97.81 96 GLU A C 1
ATOM 700 O O . GLU A 1 96 ? 7.436 15.192 10.363 1.00 97.81 96 GLU A O 1
ATOM 705 N N . MET A 1 97 ? 9.163 13.949 9.627 1.00 97.19 97 MET A N 1
ATOM 706 C CA . MET A 1 97 ? 8.349 13.107 8.751 1.00 97.19 97 MET A CA 1
ATOM 707 C C . MET A 1 97 ? 7.309 12.310 9.540 1.00 97.19 97 MET A C 1
ATOM 709 O O . MET A 1 97 ? 6.153 12.234 9.131 1.00 97.19 97 MET A O 1
ATOM 713 N N . ALA A 1 98 ? 7.679 11.777 10.707 1.00 97.94 98 ALA A N 1
ATOM 714 C CA . ALA A 1 98 ? 6.738 11.088 11.585 1.00 97.94 98 ALA A CA 1
ATOM 715 C C . ALA A 1 98 ? 5.582 11.999 12.027 1.00 97.94 98 ALA A C 1
ATOM 717 O O . ALA A 1 98 ? 4.431 11.565 12.029 1.00 97.94 98 ALA A O 1
ATOM 718 N N . GLY A 1 99 ? 5.862 13.272 12.328 1.00 98.31 99 GLY A N 1
ATOM 719 C CA . GLY A 1 99 ? 4.834 14.268 12.631 1.00 98.31 99 GLY A CA 1
ATOM 720 C C . GLY A 1 99 ? 3.869 14.498 11.464 1.00 98.31 99 GLY A C 1
ATOM 721 O O . GLY A 1 99 ? 2.653 14.526 11.673 1.00 98.31 99 GLY A O 1
ATOM 722 N N . ILE A 1 100 ? 4.392 14.589 10.235 1.00 98.00 100 ILE A N 1
ATOM 723 C CA . ILE A 1 100 ? 3.586 14.719 9.009 1.00 98.00 100 ILE A CA 1
ATOM 724 C C . ILE A 1 100 ? 2.720 13.471 8.797 1.00 98.00 100 ILE A C 1
ATOM 726 O O . ILE A 1 100 ? 1.510 13.588 8.602 1.00 98.00 100 ILE A O 1
ATOM 730 N N . MET A 1 101 ? 3.311 12.277 8.876 1.00 98.12 101 MET A N 1
ATOM 731 C CA . MET A 1 101 ? 2.601 11.004 8.711 1.00 98.12 101 MET A CA 1
ATOM 732 C C . MET A 1 101 ? 1.497 10.836 9.764 1.00 98.12 101 MET A C 1
ATOM 734 O O . MET A 1 101 ? 0.375 10.430 9.451 1.00 98.12 101 MET A O 1
ATOM 738 N N . ALA A 1 102 ? 1.765 11.234 11.009 1.00 98.31 102 ALA A N 1
ATOM 739 C CA . ALA A 1 102 ? 0.765 11.245 12.067 1.00 98.31 102 ALA A CA 1
ATOM 740 C C . ALA A 1 102 ? -0.381 12.219 11.758 1.00 98.31 102 ALA A C 1
ATOM 742 O O . ALA A 1 102 ? -1.547 11.858 11.900 1.00 98.31 102 ALA A O 1
ATOM 743 N N . GLU A 1 103 ? -0.088 13.437 11.291 1.00 98.25 103 GLU A N 1
ATOM 744 C CA . GLU A 1 103 ? -1.120 14.406 10.901 1.00 98.25 103 GLU A CA 1
ATOM 745 C C . GLU A 1 103 ? -2.004 13.884 9.761 1.00 98.25 103 GLU A C 1
ATOM 747 O O . GLU A 1 103 ? -3.229 13.984 9.837 1.00 98.25 103 GLU A O 1
ATOM 752 N N . GLN A 1 104 ? -1.399 13.296 8.726 1.00 97.88 104 GLN A N 1
ATOM 753 C CA . GLN A 1 104 ? -2.132 12.705 7.605 1.00 97.88 104 GLN A CA 1
ATOM 754 C C . GLN A 1 104 ? -3.016 11.540 8.058 1.00 97.88 104 GLN A C 1
ATOM 756 O O . GLN A 1 104 ? -4.161 11.428 7.629 1.00 97.88 104 GLN A O 1
ATOM 761 N N . THR A 1 105 ? -2.517 10.708 8.972 1.00 98.12 105 THR A N 1
ATOM 762 C CA . THR A 1 105 ? -3.261 9.556 9.493 1.00 98.12 105 THR A CA 1
ATOM 763 C C . THR A 1 105 ? -4.434 9.981 10.371 1.00 98.12 105 THR A C 1
ATOM 765 O O . THR A 1 105 ? -5.522 9.429 10.231 1.00 98.12 105 THR A O 1
ATOM 768 N N . ARG A 1 106 ? -4.270 11.002 11.224 1.00 98.06 106 ARG A N 1
ATOM 769 C CA . ARG A 1 106 ? -5.348 11.499 12.104 1.00 98.06 106 ARG A CA 1
ATOM 770 C C . ARG A 1 106 ? -6.594 11.951 11.336 1.00 98.06 106 ARG A C 1
ATOM 772 O O . ARG A 1 106 ? -7.691 11.824 11.865 1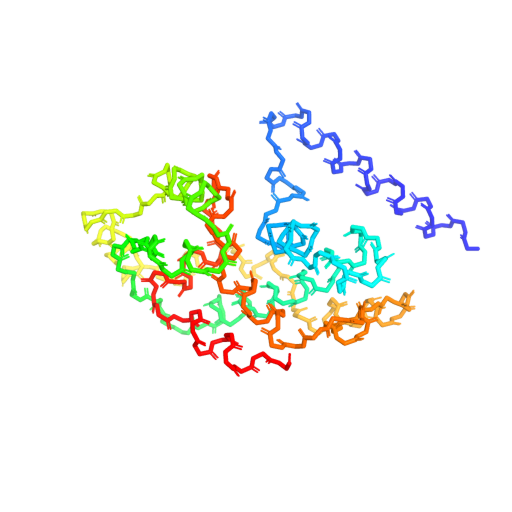.00 98.06 106 ARG A O 1
ATOM 779 N N . LYS A 1 107 ? -6.448 12.439 10.100 1.00 97.56 107 LYS A N 1
ATOM 780 C CA . LYS A 1 107 ? -7.572 12.902 9.260 1.00 97.56 107 LYS A CA 1
ATOM 781 C C . LYS A 1 107 ? -8.507 11.772 8.813 1.00 97.56 107 LYS A C 1
ATOM 783 O O . LYS A 1 107 ? -9.685 12.017 8.571 1.00 97.56 107 LYS A O 1
ATOM 788 N N . LYS A 1 108 ? -7.996 10.540 8.775 1.00 96.50 108 LYS A N 1
ATOM 789 C CA . LYS A 1 108 ? -8.724 9.331 8.363 1.00 96.50 108 LYS A CA 1
ATOM 790 C C . LYS A 1 108 ? -8.827 8.259 9.452 1.00 96.50 108 LYS A C 1
ATOM 792 O O . LYS A 1 108 ? -9.278 7.154 9.160 1.00 96.50 108 LYS A O 1
ATOM 797 N N . ALA A 1 109 ? -8.344 8.551 10.658 1.00 97.62 109 ALA A N 1
ATOM 798 C CA . ALA A 1 109 ? -8.278 7.591 11.748 1.00 97.62 109 ALA A CA 1
ATOM 799 C C . ALA A 1 109 ? -9.684 7.147 12.171 1.00 97.62 109 ALA A C 1
ATOM 801 O O . ALA A 1 109 ? -10.600 7.960 12.304 1.00 97.62 109 ALA A O 1
ATOM 802 N N . ILE A 1 110 ? -9.832 5.848 12.403 1.00 98.00 110 ILE A N 1
ATOM 803 C CA . ILE A 1 110 ? -11.036 5.235 12.948 1.00 98.00 110 ILE A CA 1
ATOM 804 C C . ILE A 1 110 ? -10.960 5.313 14.474 1.00 98.00 110 ILE A C 1
ATOM 806 O O . ILE A 1 110 ? -10.000 4.840 15.081 1.00 98.00 110 ILE A O 1
ATOM 810 N N . ASP A 1 111 ? -11.976 5.902 15.103 1.00 98.31 111 ASP A N 1
ATOM 811 C CA . ASP A 1 111 ? -12.153 5.856 16.555 1.00 98.31 111 ASP A CA 1
ATOM 812 C C . ASP A 1 111 ? -12.951 4.615 16.994 1.00 98.31 111 ASP A C 1
ATOM 814 O O . ASP A 1 111 ? -13.485 3.871 16.173 1.00 98.31 111 ASP A O 1
ATOM 818 N N . ALA A 1 112 ? -13.045 4.381 18.307 1.00 98.38 112 ALA A N 1
ATOM 819 C CA . ALA A 1 112 ? -13.735 3.210 18.857 1.00 98.38 112 ALA A CA 1
ATOM 820 C C . ALA A 1 112 ? -15.210 3.118 18.444 1.00 98.38 112 ALA A C 1
ATOM 822 O O . ALA A 1 112 ? -15.671 2.040 18.081 1.00 98.38 112 ALA A O 1
ATOM 823 N N . ALA A 1 113 ? -15.927 4.243 18.429 1.00 98.44 113 ALA A N 1
ATOM 824 C CA . ALA A 1 113 ? -17.330 4.269 18.02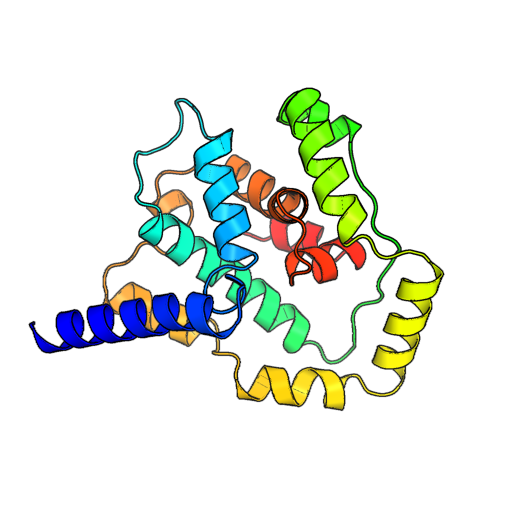1 1.00 98.44 113 ALA A CA 1
ATOM 825 C C . ALA A 1 113 ? -17.498 3.963 16.521 1.00 98.44 113 ALA A C 1
ATOM 827 O O . ALA A 1 113 ? -18.439 3.285 16.108 1.00 98.44 113 ALA A O 1
ATOM 828 N N . THR A 1 114 ? -16.583 4.449 15.681 1.00 98.06 114 THR A N 1
ATOM 829 C CA . THR A 1 114 ? -16.584 4.164 14.244 1.00 98.06 114 THR A CA 1
ATOM 830 C C . THR A 1 114 ? -16.207 2.715 13.965 1.00 98.06 114 THR A C 1
ATOM 832 O O . THR A 1 114 ? -16.854 2.101 13.118 1.00 98.06 114 THR A O 1
ATOM 835 N N . ALA A 1 115 ? -15.223 2.164 14.680 1.00 98.56 115 ALA A N 1
ATOM 836 C CA . ALA A 1 115 ? -14.846 0.756 14.592 1.00 98.56 115 ALA A CA 1
ATOM 837 C C . ALA A 1 115 ? -16.034 -0.155 14.935 1.00 98.56 115 ALA A C 1
ATOM 839 O O . ALA A 1 115 ? -16.400 -1.000 14.122 1.00 98.56 115 ALA A O 1
ATOM 840 N N . GLU A 1 116 ? -16.702 0.087 16.069 1.00 98.44 116 GLU A N 1
ATOM 841 C CA . GLU A 1 116 ? -17.901 -0.651 16.490 1.00 98.44 116 GLU A CA 1
ATOM 842 C C . GLU A 1 116 ? -18.986 -0.615 15.406 1.00 98.44 116 GLU A C 1
ATOM 844 O O . GLU A 1 116 ? -19.450 -1.659 14.954 1.00 98.44 116 GLU A O 1
ATOM 849 N N . ARG A 1 117 ? -19.304 0.572 14.877 1.00 98.25 117 ARG A N 1
ATOM 850 C CA . ARG A 1 117 ? -20.303 0.731 13.810 1.00 98.25 117 ARG A CA 1
ATOM 851 C C . ARG A 1 117 ? -19.930 0.011 12.510 1.00 98.25 117 ARG A C 1
ATOM 853 O O . ARG A 1 117 ? -20.819 -0.473 11.806 1.00 98.25 117 ARG A O 1
ATOM 860 N N . ILE A 1 118 ? -18.649 -0.011 12.131 1.00 97.75 118 ILE A N 1
ATOM 861 C CA . ILE A 1 118 ? -18.209 -0.747 10.937 1.00 97.75 118 ILE A CA 1
ATOM 862 C C . ILE A 1 118 ? -18.327 -2.252 11.184 1.00 97.75 118 ILE A C 1
ATOM 864 O O . ILE A 1 118 ? -18.891 -2.947 10.340 1.00 97.75 118 ILE A O 1
ATOM 868 N N . ASN A 1 119 ? -17.876 -2.734 12.342 1.00 98.50 119 ASN A N 1
ATOM 869 C CA . ASN A 1 119 ? -17.945 -4.147 12.709 1.00 98.50 119 ASN A CA 1
ATOM 870 C C . ASN A 1 119 ? -19.392 -4.643 12.776 1.00 98.50 119 ASN A C 1
ATOM 872 O O . ASN A 1 119 ? -19.696 -5.699 12.231 1.00 98.50 119 ASN A O 1
ATOM 876 N N . GLU A 1 120 ? -20.309 -3.863 13.354 1.00 98.25 120 GLU A N 1
ATOM 877 C CA . GLU A 1 120 ? -21.742 -4.173 13.353 1.00 98.25 120 GLU A CA 1
ATOM 878 C C . GLU A 1 120 ? -22.297 -4.285 11.931 1.00 98.25 120 GLU A C 1
ATOM 880 O O . GLU A 1 120 ? -23.018 -5.232 11.617 1.00 98.25 120 GLU A O 1
ATOM 885 N N . ARG A 1 121 ? -21.945 -3.343 11.047 1.00 97.25 121 ARG A N 1
ATOM 886 C CA . ARG A 1 121 ? -22.396 -3.366 9.650 1.00 97.25 121 ARG A CA 1
ATOM 887 C C . ARG A 1 121 ? -21.858 -4.584 8.903 1.00 97.25 121 ARG A C 1
ATOM 889 O O . ARG A 1 121 ? -22.601 -5.221 8.165 1.00 97.25 121 ARG A O 1
ATOM 896 N N . PHE A 1 122 ? -20.583 -4.896 9.087 1.00 97.38 122 PHE A N 1
ATOM 897 C CA . PHE A 1 122 ? -19.953 -6.066 8.491 1.00 97.38 122 PHE A CA 1
ATOM 898 C C . PHE A 1 122 ? -20.548 -7.375 9.020 1.00 97.38 122 PHE A C 1
ATOM 900 O O . PHE A 1 122 ? -20.796 -8.284 8.236 1.00 97.38 122 PHE A O 1
ATOM 907 N N . ALA A 1 123 ? -20.838 -7.461 10.320 1.00 96.88 123 ALA A N 1
ATOM 908 C CA . ALA A 1 123 ? -21.477 -8.630 10.919 1.00 96.88 123 ALA A CA 1
ATOM 909 C C . ALA A 1 123 ? -22.918 -8.841 10.424 1.00 96.88 123 ALA A C 1
ATOM 911 O O . ALA A 1 123 ? -23.389 -9.976 10.378 1.00 96.88 123 ALA A O 1
ATOM 912 N N . GLN A 1 124 ? -23.624 -7.764 10.065 1.00 97.62 124 GLN A N 1
ATOM 913 C CA . GLN A 1 124 ? -24.985 -7.833 9.530 1.00 97.62 124 GLN A CA 1
ATOM 914 C C . GLN A 1 124 ? -25.034 -8.318 8.079 1.00 97.62 124 GLN A C 1
ATOM 916 O O . GLN A 1 124 ? -25.919 -9.103 7.745 1.00 97.62 124 GLN A O 1
ATOM 921 N N . ASP A 1 125 ? -24.134 -7.827 7.223 1.00 97.06 125 ASP A N 1
ATOM 922 C CA . ASP A 1 125 ? -24.161 -8.104 5.783 1.00 97.06 125 ASP A CA 1
ATOM 923 C C . ASP A 1 125 ? -22.765 -7.969 5.151 1.00 97.06 125 ASP A C 1
ATOM 925 O O . ASP A 1 125 ? -22.434 -6.974 4.498 1.00 97.06 125 ASP A O 1
ATOM 929 N N . TRP A 1 126 ? -21.914 -8.970 5.385 1.00 97.06 126 TRP A N 1
ATOM 930 C CA . TRP A 1 126 ? -20.591 -9.024 4.765 1.00 97.06 126 TRP A CA 1
ATOM 931 C C . TRP A 1 126 ? -20.680 -9.287 3.263 1.00 97.06 126 TRP A C 1
ATOM 933 O O . TRP A 1 126 ? -20.080 -8.544 2.487 1.00 97.06 126 TRP A O 1
ATOM 943 N N . ASP A 1 127 ? -21.454 -10.295 2.852 1.00 96.75 127 ASP A N 1
ATOM 944 C CA . ASP A 1 127 ? -21.580 -10.680 1.444 1.00 96.75 127 ASP A CA 1
ATOM 945 C C . ASP A 1 127 ? -22.126 -9.530 0.593 1.00 96.75 127 ASP A C 1
ATOM 947 O O . ASP A 1 127 ? -21.507 -9.172 -0.409 1.00 96.75 127 ASP A O 1
ATOM 951 N N . GLY A 1 128 ? -23.191 -8.853 1.035 1.00 96.69 128 GLY A N 1
ATOM 952 C CA . GLY A 1 128 ? -23.730 -7.691 0.328 1.00 96.69 128 GLY A CA 1
ATOM 953 C C . GLY A 1 128 ? -22.768 -6.499 0.276 1.00 96.69 128 GLY A C 1
ATOM 954 O O . GLY A 1 128 ? -22.836 -5.691 -0.654 1.00 96.69 128 GLY A O 1
ATOM 955 N N . PHE A 1 129 ? -21.825 -6.387 1.221 1.00 95.19 129 PHE A N 1
ATOM 956 C CA . PHE A 1 129 ? -20.752 -5.392 1.153 1.00 95.19 129 PHE A CA 1
ATOM 957 C C . PHE A 1 129 ? -19.679 -5.755 0.113 1.00 95.19 129 PHE A C 1
ATOM 959 O O . PHE A 1 129 ? -19.245 -4.877 -0.640 1.00 95.19 129 PHE A O 1
ATOM 966 N N . VAL A 1 130 ? -19.235 -7.016 0.054 1.00 96.44 130 VAL A N 1
ATOM 967 C CA . VAL A 1 130 ? -18.126 -7.422 -0.829 1.00 96.44 130 VAL A CA 1
ATOM 968 C C . VAL A 1 130 ? -18.547 -7.788 -2.243 1.00 96.44 130 VAL A C 1
ATOM 970 O O . VAL A 1 130 ? -17.732 -7.633 -3.148 1.00 96.44 130 VAL A O 1
ATOM 973 N N . GLU A 1 131 ? -19.775 -8.251 -2.474 1.00 96.62 131 GLU A N 1
ATOM 974 C CA . GLU A 1 131 ? -20.241 -8.683 -3.797 1.00 96.62 131 GLU A CA 1
ATOM 975 C C . GLU A 1 131 ? -20.059 -7.608 -4.884 1.00 96.62 131 GLU A C 1
ATOM 977 O O . GLU A 1 131 ? -19.387 -7.898 -5.879 1.00 96.62 131 GLU A O 1
ATOM 982 N N . PRO A 1 132 ? -20.494 -6.344 -4.697 1.00 96.75 132 PRO A N 1
ATOM 983 C CA . PRO A 1 132 ? -20.275 -5.300 -5.702 1.00 96.75 132 PRO A CA 1
ATOM 984 C C . PRO A 1 132 ? -18.790 -5.013 -5.969 1.00 96.75 132 PRO A C 1
ATOM 986 O O . PRO A 1 132 ? -18.415 -4.598 -7.065 1.00 96.75 132 PRO A O 1
ATOM 989 N N . LEU A 1 133 ? -17.922 -5.224 -4.972 1.00 95.62 133 LEU A N 1
ATOM 990 C CA . LEU A 1 133 ? -16.474 -5.058 -5.119 1.00 95.62 133 LEU A CA 1
ATOM 991 C C . LEU A 1 133 ? -15.857 -6.244 -5.872 1.00 95.62 133 LEU A C 1
ATOM 993 O O . LEU A 1 133 ? -15.002 -6.044 -6.736 1.00 95.62 133 LEU A O 1
ATOM 997 N N . ARG A 1 134 ? -16.318 -7.469 -5.589 1.00 95.19 134 ARG A N 1
ATOM 998 C CA . ARG A 1 134 ? -15.916 -8.702 -6.284 1.00 95.19 134 ARG A CA 1
ATOM 999 C C . ARG A 1 134 ? -16.271 -8.655 -7.774 1.00 95.19 134 ARG A C 1
ATOM 1001 O O . ARG A 1 134 ? -15.503 -9.170 -8.579 1.00 95.19 134 ARG A O 1
ATOM 1008 N N . GLU A 1 135 ? -17.378 -8.011 -8.151 1.00 95.56 135 GLU A N 1
ATOM 1009 C CA . GLU A 1 135 ? -17.793 -7.866 -9.557 1.00 95.56 135 GLU A CA 1
ATOM 1010 C C . GLU A 1 135 ? -16.828 -7.020 -10.403 1.00 95.56 135 GLU A C 1
ATOM 1012 O O . GLU A 1 135 ? -16.673 -7.265 -11.602 1.00 95.56 135 GLU A O 1
ATOM 1017 N N . VAL A 1 136 ? -16.182 -6.020 -9.798 1.00 93.75 136 VAL A N 1
ATOM 1018 C CA . VAL A 1 136 ? -15.302 -5.076 -10.511 1.00 93.75 136 VAL A CA 1
ATOM 1019 C C . VAL A 1 136 ? -13.814 -5.349 -10.291 1.00 93.75 136 VAL A C 1
ATOM 1021 O O . VAL A 1 136 ? -12.981 -4.886 -11.073 1.00 93.75 136 VAL A O 1
ATOM 1024 N N . MET A 1 137 ? -13.462 -6.101 -9.246 1.00 93.50 137 MET A N 1
ATOM 1025 C CA . MET A 1 137 ? -12.087 -6.493 -8.963 1.00 93.50 137 MET A CA 1
ATOM 1026 C C . MET A 1 137 ? -11.585 -7.516 -9.989 1.00 93.50 137 MET A C 1
ATOM 1028 O O . MET A 1 137 ? -12.273 -8.466 -10.359 1.00 93.50 137 MET A O 1
ATOM 1032 N N . LEU A 1 138 ? -10.338 -7.349 -10.434 1.00 94.75 138 LEU A N 1
ATOM 1033 C CA . LEU A 1 138 ? -9.672 -8.343 -11.269 1.00 94.75 138 LEU A CA 1
ATOM 1034 C C . LEU A 1 138 ? -8.945 -9.382 -10.400 1.00 94.75 138 LEU A C 1
ATOM 1036 O O . LEU A 1 138 ? -8.296 -9.006 -9.419 1.00 94.75 138 LEU A O 1
ATOM 1040 N N . PRO A 1 139 ? -8.969 -10.673 -10.783 1.00 96.06 139 PRO A N 1
ATOM 1041 C CA . PRO A 1 139 ? -8.100 -11.670 -10.170 1.00 96.06 139 PRO A CA 1
ATOM 1042 C C . PRO A 1 139 ? -6.630 -11.279 -10.335 1.00 96.06 139 PRO A C 1
ATOM 1044 O O . PRO A 1 139 ? -6.219 -10.882 -11.431 1.00 96.06 139 PRO A O 1
ATOM 1047 N N . LEU A 1 140 ? -5.823 -11.466 -9.287 1.00 97.00 140 LEU A N 1
ATOM 1048 C CA . LEU A 1 140 ? -4.389 -11.150 -9.301 1.00 97.00 140 LEU A CA 1
ATOM 1049 C C . LEU A 1 140 ? -3.667 -11.772 -10.509 1.00 97.00 140 LEU A C 1
ATOM 1051 O O . LEU A 1 140 ? -2.897 -11.099 -11.194 1.00 97.00 140 LEU A O 1
ATOM 1055 N N . GLN A 1 141 ? -3.971 -13.033 -10.830 1.00 97.69 141 GLN A N 1
ATOM 1056 C CA . GLN A 1 141 ? -3.328 -13.758 -11.931 1.00 97.69 141 GLN A CA 1
ATOM 1057 C C . GLN A 1 141 ? -3.562 -13.083 -13.286 1.00 97.69 141 GLN A C 1
ATOM 1059 O O . GLN A 1 141 ? -2.713 -13.168 -14.175 1.00 97.69 141 GLN A O 1
ATOM 1064 N N . ARG A 1 142 ? -4.691 -12.383 -13.461 1.00 97.75 142 ARG A N 1
ATOM 1065 C CA . ARG A 1 142 ? -4.977 -11.644 -14.694 1.00 97.75 142 ARG A CA 1
ATOM 1066 C C . ARG A 1 142 ? -4.057 -10.435 -14.844 1.00 97.75 142 ARG A C 1
ATOM 1068 O O . ARG A 1 142 ? -3.600 -10.176 -15.955 1.00 97.75 142 ARG A O 1
ATOM 1075 N N . LEU A 1 143 ? -3.770 -9.731 -13.747 1.00 97.44 143 LEU A N 1
ATOM 1076 C CA . LEU A 1 143 ? -2.822 -8.617 -13.741 1.00 97.44 143 LEU A CA 1
ATOM 1077 C C . LEU A 1 143 ? -1.397 -9.115 -14.002 1.00 97.44 143 LEU A C 1
ATOM 1079 O O . LEU A 1 143 ? -0.746 -8.616 -14.916 1.00 97.44 143 LEU A O 1
ATOM 1083 N N . GLN A 1 144 ? -0.963 -10.161 -13.292 1.00 97.81 144 GLN A N 1
ATOM 1084 C CA . GLN A 1 144 ? 0.359 -10.779 -13.474 1.00 97.81 144 GLN A CA 1
ATOM 1085 C C . GLN A 1 144 ? 0.571 -11.249 -14.919 1.00 97.81 144 GLN A C 1
ATOM 1087 O O . GLN A 1 144 ? 1.583 -10.941 -15.540 1.00 97.81 144 GLN A O 1
ATOM 1092 N N . THR A 1 145 ? -0.424 -11.925 -15.504 1.00 98.00 145 THR A N 1
ATOM 1093 C CA . THR A 1 145 ? -0.359 -12.384 -16.902 1.00 98.00 145 THR A CA 1
ATOM 1094 C C . THR A 1 145 ? -0.208 -11.214 -17.874 1.00 98.00 145 THR A C 1
ATOM 1096 O O . THR A 1 145 ? 0.604 -11.281 -18.797 1.00 98.00 145 THR A O 1
ATOM 1099 N N . ALA A 1 146 ? -0.971 -10.133 -17.680 1.00 95.62 146 ALA A N 1
ATOM 1100 C CA . ALA A 1 146 ? -0.895 -8.956 -18.541 1.00 95.62 146 ALA A CA 1
ATOM 1101 C C . ALA A 1 146 ? 0.456 -8.232 -18.410 1.00 95.62 146 ALA A C 1
ATOM 1103 O O . ALA A 1 146 ? 1.046 -7.858 -19.423 1.00 95.62 146 ALA A O 1
ATOM 1104 N N . MET A 1 147 ? 0.963 -8.082 -17.184 1.00 96.06 147 MET A N 1
ATOM 1105 C CA . MET A 1 147 ? 2.260 -7.460 -16.908 1.00 96.06 147 MET A CA 1
ATOM 1106 C C . MET A 1 147 ? 3.419 -8.285 -17.472 1.00 96.06 147 MET A C 1
ATOM 1108 O O . MET A 1 147 ? 4.279 -7.733 -18.156 1.00 96.06 147 MET A O 1
ATOM 1112 N N . ALA A 1 148 ? 3.395 -9.609 -17.292 1.00 97.12 148 ALA A N 1
ATOM 1113 C CA . ALA A 1 148 ? 4.376 -10.521 -17.876 1.00 97.12 148 ALA A CA 1
ATOM 1114 C C . ALA A 1 148 ? 4.398 -10.429 -19.409 1.00 97.12 148 ALA A C 1
ATOM 1116 O O . ALA A 1 148 ? 5.463 -10.319 -20.014 1.00 97.12 148 ALA A O 1
ATOM 1117 N N . ALA A 1 149 ? 3.222 -10.422 -20.048 1.00 95.81 149 ALA A N 1
ATOM 1118 C CA . ALA A 1 149 ? 3.106 -10.308 -21.502 1.00 95.81 149 ALA A CA 1
ATOM 1119 C C . ALA A 1 149 ? 3.621 -8.961 -22.042 1.00 95.81 149 ALA A C 1
ATOM 1121 O O . ALA A 1 149 ? 4.085 -8.894 -23.181 1.00 95.81 149 ALA A O 1
ATOM 1122 N N . ALA A 1 150 ? 3.550 -7.900 -21.234 1.00 93.19 150 ALA A N 1
ATOM 1123 C CA . ALA A 1 150 ? 4.083 -6.580 -21.556 1.00 93.19 150 ALA A CA 1
ATOM 1124 C C . ALA A 1 150 ? 5.580 -6.419 -21.225 1.00 93.19 150 ALA A C 1
ATOM 1126 O O . ALA A 1 150 ? 6.167 -5.402 -21.589 1.00 93.19 150 ALA A O 1
ATOM 1127 N N . GLY A 1 151 ? 6.204 -7.406 -20.569 1.00 95.31 151 GLY A N 1
ATOM 1128 C CA . GLY A 1 151 ? 7.594 -7.330 -20.115 1.00 95.31 151 GLY A CA 1
ATOM 1129 C C . GLY A 1 151 ? 7.804 -6.390 -18.924 1.00 95.31 151 GLY A C 1
ATOM 1130 O O . GLY A 1 151 ? 8.902 -5.865 -18.764 1.00 95.31 151 GLY A O 1
ATOM 1131 N N . CYS A 1 152 ? 6.764 -6.143 -18.123 1.00 96.88 152 CYS A N 1
ATOM 1132 C CA . CYS A 1 152 ? 6.844 -5.302 -16.930 1.00 96.88 152 CYS A CA 1
ATOM 1133 C C . CYS A 1 152 ? 7.449 -6.060 -15.738 1.00 96.88 152 CYS A C 1
ATOM 1135 O O . CYS A 1 152 ? 7.257 -7.271 -15.604 1.00 96.88 152 CYS A O 1
ATOM 1137 N N . GLN A 1 153 ? 8.107 -5.321 -14.844 1.00 97.69 153 GLN A N 1
ATOM 1138 C CA . GLN A 1 153 ? 8.550 -5.794 -13.530 1.00 97.69 153 GLN A CA 1
ATOM 1139 C C . GLN A 1 153 ? 7.345 -6.207 -12.682 1.00 97.69 153 GLN A C 1
ATOM 1141 O O . GLN A 1 153 ? 6.296 -5.562 -12.744 1.00 97.69 153 GLN A O 1
ATOM 1146 N N . GLN A 1 154 ? 7.477 -7.276 -11.899 1.00 97.75 154 GLN A N 1
ATOM 1147 C CA . GLN A 1 154 ? 6.380 -7.830 -11.101 1.00 97.75 154 GLN A CA 1
ATOM 1148 C C . GLN A 1 154 ? 6.715 -7.991 -9.619 1.00 97.75 154 GLN A C 1
ATOM 1150 O O . GLN A 1 154 ? 5.792 -8.139 -8.817 1.00 97.75 154 GLN A O 1
ATOM 1155 N N . THR A 1 155 ? 7.993 -7.943 -9.243 1.00 97.44 155 THR A N 1
ATOM 1156 C CA . THR A 1 155 ? 8.430 -8.044 -7.845 1.00 97.44 155 THR A CA 1
ATOM 1157 C C . THR A 1 155 ? 9.303 -6.855 -7.426 1.00 97.44 155 THR A C 1
ATOM 1159 O O . THR A 1 155 ? 9.813 -6.124 -8.281 1.00 97.44 155 THR A O 1
ATOM 1162 N N . PRO A 1 156 ? 9.497 -6.623 -6.115 1.00 96.88 156 PRO A N 1
ATOM 1163 C CA . PRO A 1 156 ? 10.445 -5.618 -5.632 1.00 96.88 156 PRO A CA 1
ATOM 1164 C C . PRO A 1 156 ? 11.875 -5.853 -6.138 1.00 96.88 156 PRO A C 1
ATOM 1166 O O . PRO A 1 156 ? 12.586 -4.903 -6.455 1.00 96.88 156 PRO A O 1
ATOM 1169 N N . GLU A 1 157 ? 12.291 -7.109 -6.272 1.00 97.56 157 GLU A N 1
ATOM 1170 C CA . GLU A 1 157 ? 13.607 -7.479 -6.793 1.00 97.56 157 GLU A CA 1
ATOM 1171 C C . GLU A 1 157 ? 13.749 -7.160 -8.281 1.00 97.56 157 GLU A C 1
ATOM 1173 O O . GLU A 1 157 ? 14.819 -6.716 -8.697 1.00 97.56 157 GLU A O 1
ATOM 1178 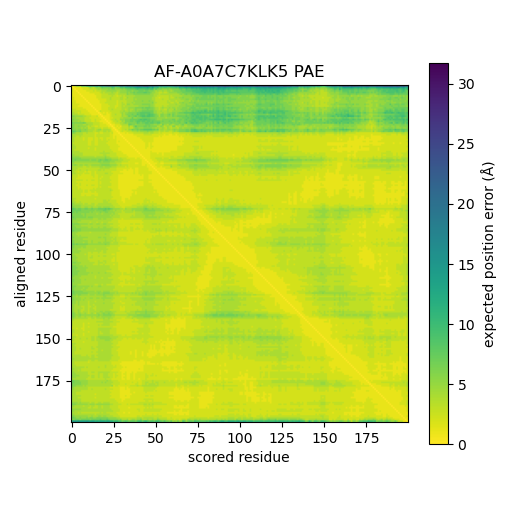N N . ASP A 1 158 ? 12.680 -7.305 -9.075 1.00 97.56 158 ASP A N 1
ATOM 1179 C CA . ASP A 1 158 ? 12.675 -6.867 -10.478 1.00 97.56 158 ASP A CA 1
ATOM 1180 C C . ASP A 1 158 ? 12.914 -5.350 -10.598 1.00 97.56 158 ASP A C 1
ATOM 1182 O O . ASP A 1 158 ? 13.469 -4.881 -11.593 1.00 97.56 158 ASP A O 1
ATOM 1186 N N . LEU A 1 159 ? 12.509 -4.579 -9.580 1.00 97.50 159 LEU A N 1
ATOM 1187 C CA . LEU A 1 159 ? 12.793 -3.146 -9.465 1.00 97.50 159 LEU A CA 1
ATOM 1188 C C . LEU A 1 159 ? 14.205 -2.855 -8.940 1.00 97.50 159 LEU A C 1
ATOM 1190 O O . LEU A 1 159 ? 14.619 -1.702 -8.969 1.00 97.50 159 LEU A O 1
ATOM 1194 N N . GLY A 1 160 ? 14.940 -3.857 -8.455 1.00 97.81 160 GLY A N 1
ATOM 1195 C CA . GLY A 1 160 ? 16.236 -3.682 -7.798 1.00 97.81 160 GLY A CA 1
ATOM 1196 C C . GLY A 1 160 ? 16.142 -3.199 -6.347 1.00 97.81 160 GLY A C 1
ATOM 1197 O O . GLY A 1 160 ? 17.106 -2.630 -5.838 1.00 97.81 160 GLY A O 1
ATOM 1198 N N . LEU A 1 161 ? 14.996 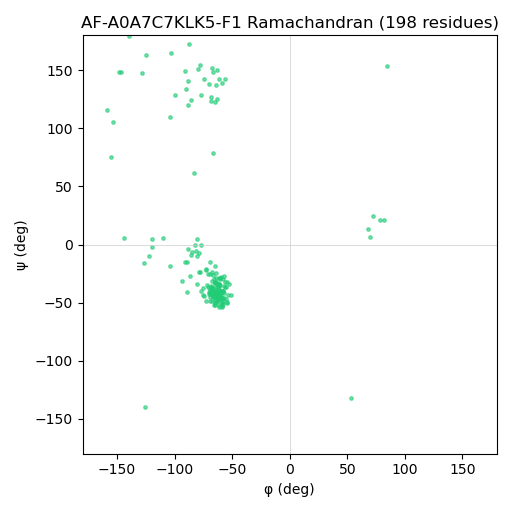-3.389 -5.685 1.00 97.56 161 LEU A N 1
ATOM 1199 C CA . LEU A 1 161 ? 14.788 -3.018 -4.285 1.00 97.56 161 LEU A CA 1
ATOM 1200 C C . LEU A 1 161 ? 15.131 -4.174 -3.341 1.00 97.56 161 LEU A C 1
ATOM 1202 O O . LEU A 1 161 ? 14.926 -5.342 -3.663 1.00 97.56 161 LEU A O 1
ATOM 1206 N N . ASP A 1 162 ? 15.595 -3.835 -2.137 1.00 97.06 162 ASP A N 1
ATOM 1207 C CA . ASP A 1 162 ? 15.710 -4.792 -1.035 1.00 97.06 162 ASP A CA 1
ATOM 1208 C C . ASP A 1 162 ? 14.301 -5.221 -0.565 1.00 97.06 162 ASP A C 1
ATOM 1210 O O . ASP A 1 162 ? 13.505 -4.357 -0.169 1.00 97.06 162 ASP A O 1
ATOM 1214 N N . PRO A 1 163 ? 13.972 -6.528 -0.549 1.00 96.31 163 PRO A N 1
ATOM 1215 C CA . PRO A 1 163 ? 12.686 -7.019 -0.055 1.00 96.31 163 PRO A CA 1
ATOM 1216 C C . PRO A 1 163 ? 12.374 -6.598 1.386 1.00 96.31 163 PRO A C 1
ATOM 1218 O O . PRO A 1 163 ? 11.212 -6.372 1.729 1.00 96.31 163 PRO A O 1
ATOM 1221 N N . ALA A 1 164 ? 13.386 -6.456 2.251 1.00 96.75 164 ALA A N 1
ATOM 1222 C CA . ALA A 1 164 ? 13.178 -5.991 3.621 1.00 96.75 164 ALA A CA 1
ATOM 1223 C C . ALA A 1 164 ? 12.723 -4.525 3.658 1.00 96.75 164 ALA A C 1
ATOM 1225 O O . ALA A 1 164 ? 11.766 -4.194 4.362 1.00 96.75 164 ALA A O 1
ATOM 1226 N N . PHE A 1 165 ? 13.353 -3.669 2.849 1.00 97.56 165 PHE A N 1
ATOM 1227 C CA . PHE A 1 165 ? 12.917 -2.288 2.663 1.00 97.56 165 PHE A CA 1
ATOM 1228 C C . PHE A 1 165 ? 11.498 -2.228 2.086 1.00 97.56 165 PHE A C 1
ATOM 1230 O O . PHE A 1 165 ? 10.662 -1.491 2.609 1.00 97.56 165 PHE A O 1
ATOM 1237 N N . TYR A 1 166 ? 11.197 -3.040 1.066 1.00 98.38 166 TYR A N 1
ATOM 1238 C CA . TYR A 1 166 ? 9.867 -3.074 0.457 1.00 98.38 166 TYR A CA 1
ATOM 1239 C C . TYR A 1 166 ? 8.773 -3.465 1.462 1.00 98.38 166 TYR A C 1
ATOM 1241 O O . TYR A 1 166 ? 7.751 -2.785 1.567 1.00 98.38 166 TYR A O 1
ATOM 1249 N N . ARG A 1 167 ? 8.998 -4.516 2.262 1.00 98.25 167 ARG A N 1
ATOM 1250 C CA . ARG A 1 167 ? 8.075 -4.916 3.337 1.00 98.25 167 ARG A CA 1
ATOM 1251 C C . ARG A 1 167 ? 7.848 -3.797 4.352 1.00 98.25 167 ARG A C 1
ATOM 1253 O O . ARG A 1 167 ? 6.712 -3.580 4.770 1.00 98.25 167 ARG A O 1
ATOM 1260 N N . GLN A 1 168 ? 8.897 -3.059 4.711 1.00 97.50 168 GLN A N 1
ATOM 1261 C CA . GLN A 1 168 ? 8.774 -1.920 5.619 1.00 97.50 168 GLN A CA 1
ATOM 1262 C C . GLN A 1 168 ? 7.863 -0.830 5.037 1.00 97.50 168 GLN A C 1
ATOM 1264 O O . GLN A 1 168 ? 6.898 -0.424 5.682 1.00 97.50 168 GLN A O 1
ATOM 1269 N N . ILE A 1 169 ? 8.114 -0.389 3.801 1.00 97.56 169 ILE A N 1
ATOM 1270 C CA . ILE A 1 169 ? 7.297 0.664 3.181 1.00 97.56 169 ILE A CA 1
ATOM 1271 C C . ILE A 1 169 ? 5.872 0.205 2.849 1.00 97.56 169 ILE A C 1
ATOM 1273 O O . ILE A 1 169 ? 4.965 1.034 2.806 1.00 97.56 169 ILE A O 1
ATOM 1277 N N . LEU A 1 170 ? 5.653 -1.096 2.643 1.00 98.38 170 LEU A N 1
ATOM 1278 C CA . LEU A 1 170 ? 4.322 -1.680 2.497 1.00 98.38 170 LEU A CA 1
ATOM 1279 C C . LEU A 1 170 ? 3.520 -1.544 3.798 1.00 98.38 170 LEU A C 1
ATOM 1281 O O . LEU A 1 170 ? 2.358 -1.137 3.755 1.00 98.38 170 LEU A O 1
ATOM 1285 N N . ALA A 1 171 ? 4.142 -1.833 4.945 1.00 97.25 171 ALA A N 1
ATOM 1286 C CA . ALA A 1 171 ? 3.516 -1.660 6.255 1.00 97.25 171 ALA A CA 1
ATOM 1287 C C . ALA A 1 171 ? 3.221 -0.180 6.561 1.00 97.25 171 ALA A C 1
ATOM 1289 O O . ALA A 1 171 ? 2.145 0.155 7.058 1.00 97.25 171 ALA A O 1
ATOM 1290 N N . ASP A 1 172 ? 4.146 0.717 6.212 1.00 97.50 172 ASP A N 1
ATOM 1291 C CA . ASP A 1 172 ? 4.041 2.137 6.569 1.00 97.50 172 ASP A CA 1
ATOM 1292 C C . ASP A 1 172 ? 3.299 2.997 5.551 1.00 97.50 172 ASP A C 1
ATOM 1294 O O . ASP A 1 172 ? 2.901 4.121 5.866 1.00 97.50 172 ASP A O 1
ATOM 1298 N N . GLY A 1 173 ? 3.096 2.493 4.330 1.00 97.31 173 GLY A N 1
ATOM 1299 C CA . GLY A 1 173 ? 2.524 3.252 3.220 1.00 97.31 173 GLY A CA 1
ATOM 1300 C C . GLY A 1 173 ? 1.200 3.913 3.587 1.00 97.31 173 GLY A C 1
ATOM 1301 O O . GLY A 1 173 ? 0.949 5.053 3.187 1.00 97.31 173 GLY A O 1
ATOM 1302 N N . ARG A 1 174 ? 0.400 3.258 4.443 1.00 97.44 174 ARG A N 1
ATOM 1303 C CA . ARG A 1 174 ? -0.870 3.783 4.957 1.00 97.44 174 ARG A CA 1
ATOM 1304 C C . ARG A 1 174 ? -0.739 5.126 5.675 1.00 97.44 174 ARG A C 1
ATOM 1306 O O . ARG A 1 174 ? -1.690 5.895 5.654 1.00 97.44 174 ARG A O 1
ATOM 1313 N N . PHE A 1 175 ? 0.401 5.469 6.257 1.00 97.88 175 PHE A N 1
ATOM 1314 C CA . PHE A 1 175 ? 0.536 6.693 7.050 1.00 97.88 175 PHE A CA 1
ATOM 1315 C C . PHE A 1 175 ? 0.935 7.927 6.223 1.00 97.88 175 PHE A C 1
ATOM 1317 O O . PHE A 1 175 ? 1.015 9.031 6.753 1.00 97.88 175 PHE A O 1
ATOM 1324 N N . THR A 1 176 ? 1.191 7.777 4.921 1.00 95.38 176 THR A N 1
ATOM 1325 C CA . THR A 1 176 ? 1.761 8.860 4.097 1.00 95.38 176 THR A CA 1
ATOM 1326 C C . THR A 1 176 ? 0.763 9.930 3.663 1.00 95.38 176 THR A C 1
ATOM 1328 O O . THR A 1 176 ? 1.165 11.047 3.337 1.00 95.38 176 THR A O 1
ATOM 1331 N N . ARG A 1 177 ? -0.538 9.614 3.611 1.00 95.38 177 ARG A N 1
ATOM 1332 C CA . ARG A 1 177 ? -1.570 10.503 3.054 1.00 95.38 177 ARG A CA 1
ATOM 1333 C C . ARG A 1 177 ? -2.906 10.352 3.775 1.00 95.38 177 ARG A C 1
ATOM 1335 O O . ARG A 1 177 ? -3.277 9.253 4.188 1.00 95.38 177 ARG A O 1
ATOM 1342 N N . ASP A 1 178 ? -3.651 11.454 3.835 1.00 95.62 178 ASP A N 1
ATOM 1343 C CA . ASP A 1 178 ? -5.066 11.495 4.218 1.00 95.62 178 ASP A CA 1
ATOM 1344 C C . ASP A 1 178 ? -5.935 10.789 3.168 1.00 95.62 178 ASP A C 1
ATOM 1346 O O . ASP A 1 178 ? -6.492 11.388 2.244 1.00 95.62 178 ASP A O 1
ATOM 1350 N N . ARG A 1 179 ? -5.923 9.459 3.237 1.00 95.00 179 ARG A N 1
ATOM 1351 C CA . ARG A 1 179 ? -6.639 8.575 2.329 1.00 95.00 179 ARG A CA 1
ATOM 1352 C C . ARG A 1 179 ? -6.849 7.208 2.947 1.00 95.00 179 ARG A C 1
ATOM 1354 O O . ARG A 1 179 ? -5.877 6.500 3.202 1.00 95.00 179 ARG A O 1
ATOM 1361 N N . PHE A 1 180 ? -8.105 6.842 3.174 1.00 96.44 180 PHE A N 1
ATOM 1362 C CA . PHE A 1 180 ? -8.453 5.509 3.650 1.00 96.44 180 PHE A CA 1
ATOM 1363 C C . PHE A 1 180 ? -8.378 4.496 2.500 1.00 96.44 180 PHE A C 1
ATOM 1365 O O . PHE A 1 180 ? -8.944 4.720 1.427 1.00 96.44 180 PHE A O 1
ATOM 1372 N N . THR A 1 181 ? -7.656 3.397 2.705 1.00 96.69 181 THR A N 1
ATOM 1373 C CA . T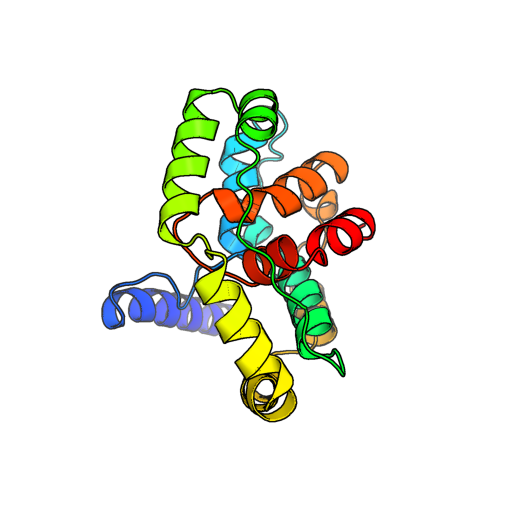HR A 1 181 ? -7.360 2.387 1.678 1.00 96.69 181 THR A CA 1
ATOM 1374 C C . THR A 1 181 ? -7.448 0.960 2.230 1.00 96.69 181 THR A C 1
ATOM 1376 O O . THR A 1 181 ? -7.676 0.752 3.419 1.00 96.69 181 THR A O 1
ATOM 1379 N N . ALA A 1 182 ? -7.203 -0.044 1.379 1.00 96.62 182 ALA A N 1
ATOM 1380 C CA . ALA A 1 182 ? -7.082 -1.435 1.819 1.00 96.62 182 ALA A CA 1
ATOM 1381 C C . ALA A 1 182 ? -5.948 -1.650 2.842 1.00 96.62 182 ALA A C 1
ATOM 1383 O O . ALA A 1 182 ? -6.076 -2.530 3.687 1.00 96.62 182 ALA A O 1
ATOM 1384 N N . LEU A 1 183 ? -4.881 -0.835 2.819 1.00 98.19 183 LEU A N 1
ATOM 1385 C CA . LEU A 1 183 ? -3.830 -0.898 3.843 1.00 98.19 183 LEU A CA 1
ATOM 1386 C C . LEU A 1 183 ? -4.346 -0.452 5.216 1.00 98.19 183 LEU A C 1
ATOM 1388 O O . LEU A 1 183 ? -3.881 -0.958 6.231 1.00 98.19 183 LEU A O 1
ATOM 1392 N N . ASP A 1 184 ? -5.312 0.469 5.259 1.00 98.31 184 ASP A N 1
ATOM 1393 C CA . ASP A 1 184 ? -5.919 0.900 6.519 1.00 98.31 184 ASP A CA 1
ATOM 1394 C C . ASP A 1 184 ? -6.831 -0.159 7.098 1.00 98.31 184 ASP A C 1
ATOM 1396 O O . ASP A 1 184 ? -6.675 -0.525 8.257 1.00 98.31 184 ASP A O 1
ATOM 1400 N N . LEU A 1 185 ? -7.716 -0.704 6.260 1.00 97.56 185 LEU A N 1
ATOM 1401 C CA . LEU A 1 185 ? -8.571 -1.819 6.642 1.00 97.56 185 LEU A CA 1
ATOM 1402 C C . LEU A 1 185 ? -7.736 -2.998 7.154 1.00 97.56 185 LEU A C 1
ATOM 1404 O O . LEU A 1 185 ? -8.036 -3.547 8.209 1.00 97.56 185 LEU A O 1
ATOM 1408 N N . ALA A 1 186 ? -6.676 -3.370 6.433 1.00 98.38 186 ALA A N 1
ATOM 1409 C CA . ALA A 1 186 ? -5.799 -4.465 6.830 1.00 98.38 186 ALA A CA 1
ATOM 1410 C C . ALA A 1 186 ? -5.013 -4.147 8.108 1.00 98.38 186 ALA A C 1
ATOM 1412 O O . ALA A 1 186 ? -4.845 -5.014 8.962 1.00 98.38 186 ALA A O 1
ATOM 1413 N N . GLY A 1 187 ? -4.511 -2.918 8.241 1.00 98.25 187 GLY A N 1
ATOM 1414 C CA . GLY A 1 187 ? -3.715 -2.515 9.393 1.00 98.25 187 GLY A CA 1
ATOM 1415 C C . GLY A 1 187 ? -4.544 -2.438 10.671 1.00 98.25 187 GLY A C 1
ATOM 1416 O O . GLY A 1 187 ? -4.117 -2.946 11.701 1.00 98.25 187 GLY A O 1
ATOM 1417 N N . ASP A 1 188 ? -5.752 -1.885 10.592 1.00 98.50 188 ASP A N 1
ATOM 1418 C CA . ASP A 1 188 ? -6.646 -1.753 11.745 1.00 98.50 188 ASP A CA 1
ATOM 1419 C C . ASP A 1 188 ? -7.366 -3.066 12.095 1.00 98.50 188 ASP A C 1
ATOM 1421 O O . ASP A 1 188 ? -7.999 -3.143 13.138 1.00 98.50 188 ASP A O 1
ATOM 1425 N N . SER A 1 189 ? -7.240 -4.116 11.278 1.00 98.00 189 SER A N 1
ATOM 1426 C CA . SER A 1 189 ? -7.772 -5.460 11.568 1.00 98.00 189 SER A CA 1
ATOM 1427 C C . SER A 1 189 ? -6.706 -6.516 11.866 1.00 98.00 189 SER A C 1
ATOM 1429 O O . SER A 1 189 ? -7.011 -7.702 11.974 1.00 98.00 189 SER A O 1
ATOM 1431 N N . GLY A 1 190 ? -5.434 -6.115 11.958 1.00 97.38 190 GLY A N 1
ATOM 1432 C CA . GLY A 1 190 ? -4.320 -7.043 12.180 1.00 97.38 190 GLY A CA 1
ATOM 1433 C C . GLY A 1 190 ? -3.998 -7.959 10.991 1.00 97.38 190 GLY A C 1
ATOM 1434 O O . GLY A 1 190 ? -3.142 -8.830 11.109 1.00 97.38 190 GLY A O 1
ATOM 1435 N N . LEU A 1 191 ? -4.633 -7.769 9.829 1.00 98.12 191 LEU A N 1
ATOM 1436 C CA . LEU A 1 191 ? -4.354 -8.538 8.612 1.00 98.12 191 LEU A CA 1
ATOM 1437 C C . LEU A 1 191 ? -3.083 -8.077 7.884 1.00 98.12 191 LEU A C 1
ATOM 1439 O O . LEU A 1 191 ? -2.502 -8.849 7.121 1.00 98.12 191 LEU A O 1
ATOM 1443 N N . LEU A 1 192 ? -2.648 -6.829 8.088 1.00 98.12 192 LEU A N 1
ATOM 1444 C CA . LEU A 1 192 ? -1.509 -6.268 7.356 1.00 98.12 192 LEU A CA 1
ATOM 1445 C C . LEU A 1 192 ? -0.175 -6.904 7.760 1.00 98.12 192 LEU A C 1
ATOM 1447 O O . LEU A 1 192 ? 0.628 -7.212 6.890 1.00 98.12 192 LEU A O 1
ATOM 1451 N N . GLU A 1 193 ? 0.062 -7.122 9.053 1.00 97.06 193 GLU A N 1
ATOM 1452 C CA . GLU A 1 193 ? 1.314 -7.707 9.554 1.00 97.06 193 GLU A CA 1
ATOM 1453 C C . GLU A 1 193 ? 1.607 -9.103 8.965 1.00 97.06 193 GLU A C 1
ATOM 1455 O O . GLU A 1 193 ? 2.673 -9.270 8.364 1.00 97.06 193 GLU A O 1
ATOM 1460 N N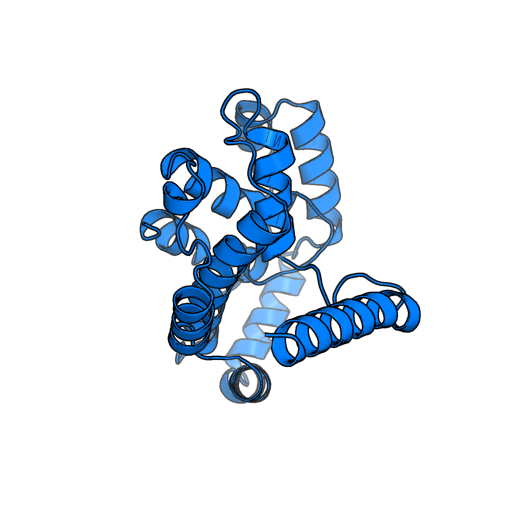 . PRO A 1 194 ? 0.693 -10.096 9.034 1.00 97.75 194 PRO A N 1
ATOM 1461 C CA . PRO A 1 194 ? 0.935 -11.398 8.418 1.00 97.75 194 PRO A CA 1
ATOM 1462 C C . PRO A 1 194 ? 1.041 -11.312 6.890 1.00 97.75 194 PRO A C 1
ATOM 1464 O O . PRO A 1 194 ? 1.828 -12.051 6.300 1.00 97.75 194 PRO A O 1
ATOM 1467 N N . PHE A 1 195 ? 0.301 -10.402 6.245 1.00 98.25 195 PHE A N 1
ATOM 1468 C CA . PHE A 1 195 ? 0.414 -10.175 4.803 1.00 98.25 195 PHE A CA 1
ATOM 1469 C C . PHE A 1 195 ? 1.805 -9.654 4.412 1.00 98.25 195 PHE A C 1
ATOM 1471 O O . PHE A 1 195 ? 2.424 -10.182 3.492 1.00 98.25 195 PHE A O 1
ATOM 1478 N N . VAL A 1 196 ? 2.324 -8.660 5.138 1.00 97.88 196 VAL A N 1
ATOM 1479 C CA . VAL A 1 196 ? 3.670 -8.105 4.934 1.00 97.88 196 VAL A CA 1
ATOM 1480 C C . VAL A 1 196 ? 4.735 -9.168 5.188 1.00 97.88 196 VAL A C 1
ATOM 1482 O O . VAL A 1 196 ? 5.655 -9.304 4.388 1.00 97.88 196 VAL A O 1
ATOM 1485 N N . ALA A 1 197 ? 4.612 -9.945 6.266 1.00 96.56 197 ALA A N 1
ATOM 1486 C CA . ALA A 1 197 ? 5.573 -10.993 6.605 1.00 96.56 197 ALA A CA 1
ATOM 1487 C C . ALA A 1 197 ? 5.627 -12.120 5.558 1.00 96.56 197 ALA A C 1
ATOM 1489 O O . ALA A 1 197 ? 6.688 -12.700 5.336 1.00 96.56 197 ALA A O 1
ATOM 1490 N N . ALA A 1 198 ? 4.494 -12.419 4.916 1.00 95.00 198 ALA A N 1
ATOM 1491 C CA . ALA A 1 198 ? 4.390 -13.409 3.848 1.00 95.00 198 ALA A CA 1
ATOM 1492 C C . ALA A 1 198 ? 4.725 -12.852 2.454 1.00 95.00 198 ALA A C 1
ATOM 1494 O O . ALA A 1 198 ? 4.805 -13.632 1.502 1.00 95.00 198 ALA A O 1
ATOM 1495 N N . HIS A 1 199 ? 4.896 -11.533 2.310 1.00 94.00 199 HIS A N 1
ATOM 1496 C CA . HIS A 1 199 ? 5.255 -10.935 1.031 1.00 94.00 199 HIS A CA 1
ATOM 1497 C C . HIS A 1 199 ? 6.686 -11.351 0.653 1.00 94.00 199 HIS A C 1
ATOM 1499 O O . HIS A 1 199 ? 7.590 -11.157 1.481 1.00 94.00 199 HIS A O 1
ATOM 1505 N N . PRO A 1 200 ? 6.892 -11.903 -0.562 1.00 77.12 200 PRO A N 1
ATOM 1506 C CA . PRO A 1 200 ? 8.221 -12.277 -1.044 1.00 77.12 200 PRO A CA 1
ATOM 1507 C C . PRO A 1 200 ? 9.193 -11.094 -0.940 1.00 77.12 200 PRO A C 1
ATOM 1509 O O . PRO A 1 200 ? 8.757 -9.948 -1.217 1.00 77.12 200 PRO A O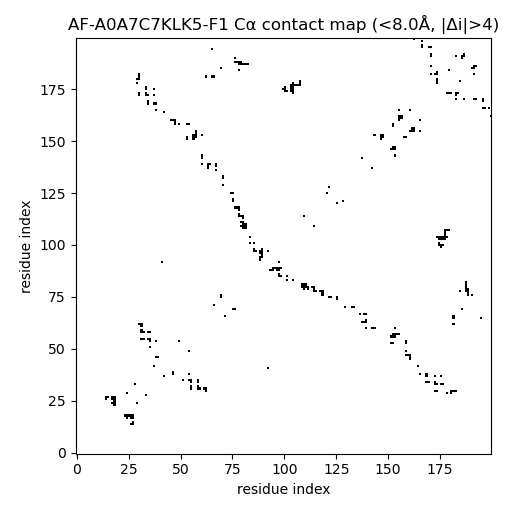 1
#

Radius of gyration: 17.6 Å; Cα contacts (8 Å, |Δi|>4): 202; chains: 1; bounding box: 46×33×52 Å

pLDDT: mean 95.95, std 3.61, range [73.75, 98.56]

Mean predicted aligned error: 3.14 Å

Foldseek 3Di:
DVVVVVVVVVVVVVLVVVCVVVVHNVSPDALLLLLLVCLVQACPPVQLPDDSVLSSLQSVLLQLVLLCVQLVDPAHFQFAWDDQPLVVCCVRRNNVQSVQLQVQQVLQTQDHVNSVVVNVVRVVPVPVVSVVVVVPRDHSVVSVVVCVVVVGDHHCVSSVHDLVSSLVSQQSSSSNHNHDDSSNSCNRRVNSVVSSVPGD

Sequence (200 aa):
NLDYLAMLTRISTIMGLGTTFTGTTHSGSMAEHMISHCIDMFAGEAHPGTSHGEQVGVTTLTLSALQNQILGADSPPEIAPTVIPEQELAARYGSEMAGIMAEQTRKKAIDAATAERINERFAQDWDGFVEPLREVMLPLQRLQTAMAAAGCQQTPEDLGLDPAFYRQILADGRFTRDRFTALDLAGDSGLLEPFVAAHP